Protein AF-A0A6A6X998-F1 (afdb_monomer_lite)

Foldseek 3Di:
DPDDAFDKDQPDLDDDDFDFDPDPVQADPAREGDAFDKAQDDVDDPVFRKIWGALFDDPDDTGGTTIMGGPGGPPPDDPVPVSVVFSVQQCPQPVDNTGDRGGNVVVVVVVVVVVVCVLCVVLPDPDPVNPPVVVVLVVLLVVLLVVLQVVCCVPPNDPPRPVCVVVSVVVSVVVSVVVSVVVSVCQQQVVHPQAGSPDRVCSPPPPDD

Sequence (209 aa):
QWLTQPSMSPHAKRHHVRFFPIDDKDMDKFQNCPAGTYVDNVVTSPYFTYFYLQSHAAIKGTAKPAPYFVFENGKDMSYKLTIPQTHELCYTFVRSTVGVSYAAPAYYADRLCERGRHYLRDYFIKTQQGKAWQEELDDIKRNTEQQAKRKRVSRWGRNKIHRKKKSDARRKRRQCKDWTMRYAKSEFYVHGKDKNPWHPNVSKTMFQM

Organism: NCBI:txid1314802

Structure (mmCIF, N/CA/C/O backbone):
data_AF-A0A6A6X998-F1
#
_entry.id   AF-A0A6A6X998-F1
#
loop_
_atom_site.group_PDB
_atom_site.id
_atom_site.type_symbol
_atom_site.label_atom_id
_atom_site.label_alt_id
_atom_site.label_comp_id
_atom_site.label_asym_id
_atom_site.label_entity_id
_atom_site.label_seq_id
_atom_site.pdbx_PDB_ins_code
_atom_site.Cartn_x
_atom_site.Cartn_y
_atom_site.Cartn_z
_atom_site.occupancy
_atom_site.B_iso_or_equiv
_atom_site.auth_seq_id
_atom_site.auth_comp_id
_atom_site.auth_asym_id
_atom_site.auth_atom_id
_atom_site.pdbx_PDB_model_num
ATOM 1 N N . GLN A 1 1 ? -13.628 15.674 -21.009 1.00 31.86 1 GLN A N 1
ATOM 2 C CA . GLN A 1 1 ? -14.146 14.301 -20.823 1.00 31.86 1 GLN A CA 1
ATOM 3 C C . GLN A 1 1 ? -13.064 13.494 -20.116 1.00 31.86 1 GLN A C 1
ATOM 5 O O . GLN A 1 1 ? -11.980 13.363 -20.669 1.00 31.86 1 GLN A O 1
ATOM 10 N N . TRP A 1 2 ? -13.290 13.044 -18.879 1.00 31.92 2 TRP A N 1
ATOM 11 C CA . TRP A 1 2 ? -12.308 12.234 -18.150 1.00 31.92 2 TRP A CA 1
ATOM 12 C C . TRP A 1 2 ? -12.289 10.830 -18.752 1.00 31.92 2 TRP A C 1
ATOM 14 O O . TRP A 1 2 ? -13.241 10.067 -18.626 1.00 31.92 2 TRP A O 1
ATOM 24 N N . LEU A 1 3 ? -11.227 10.533 -19.491 1.00 38.28 3 LEU A N 1
ATOM 25 C CA . LEU A 1 3 ? -11.021 9.256 -20.151 1.00 38.28 3 LEU A CA 1
ATOM 26 C C . LEU A 1 3 ? -10.839 8.165 -19.080 1.00 38.28 3 LEU A C 1
ATOM 28 O O . LEU A 1 3 ? -9.792 8.097 -18.448 1.00 38.28 3 LEU A O 1
ATOM 32 N N . THR A 1 4 ? -11.831 7.286 -18.917 1.00 42.81 4 THR A N 1
ATOM 33 C CA . THR A 1 4 ? -11.738 6.062 -18.101 1.00 42.81 4 THR A CA 1
ATOM 34 C C . THR A 1 4 ? -10.554 5.209 -18.568 1.00 42.81 4 THR A C 1
ATOM 36 O O . THR A 1 4 ? -10.544 4.727 -19.696 1.00 42.81 4 THR A O 1
ATOM 39 N N . GLN A 1 5 ? -9.502 5.114 -17.761 1.00 47.38 5 GLN A N 1
ATOM 40 C CA . GLN A 1 5 ? -8.379 4.198 -17.984 1.00 47.38 5 GLN A CA 1
ATOM 41 C C . GLN A 1 5 ? -8.735 2.809 -17.420 1.00 47.38 5 GLN A C 1
ATOM 43 O O . GLN A 1 5 ? -9.616 2.739 -16.557 1.00 47.38 5 GLN A O 1
ATOM 48 N N . PRO A 1 6 ? -8.102 1.709 -17.875 1.00 55.78 6 PRO A N 1
ATOM 49 C CA . PRO A 1 6 ? -8.278 0.402 -17.247 1.00 55.78 6 PRO A CA 1
ATOM 50 C C . PRO A 1 6 ? -7.970 0.488 -15.753 1.00 55.78 6 PRO A C 1
ATOM 52 O O . PRO A 1 6 ? -6.999 1.128 -15.337 1.00 55.78 6 PRO A O 1
ATOM 55 N N . SER A 1 7 ? -8.807 -0.153 -14.939 1.00 59.38 7 SER A N 1
ATOM 56 C CA . SER A 1 7 ? -8.600 -0.178 -13.498 1.00 59.38 7 SER A CA 1
ATOM 57 C C . SER A 1 7 ? -7.563 -1.252 -13.175 1.00 59.38 7 SER A C 1
ATOM 59 O O . SER A 1 7 ? -7.769 -2.463 -13.300 1.00 59.38 7 SER A O 1
ATOM 61 N N . MET A 1 8 ? -6.377 -0.779 -12.807 1.00 58.66 8 MET A N 1
ATOM 62 C CA . MET A 1 8 ? -5.229 -1.622 -12.509 1.00 58.66 8 MET A CA 1
ATOM 63 C C . MET A 1 8 ? -4.789 -1.361 -11.088 1.00 58.66 8 MET A C 1
ATOM 65 O O . MET A 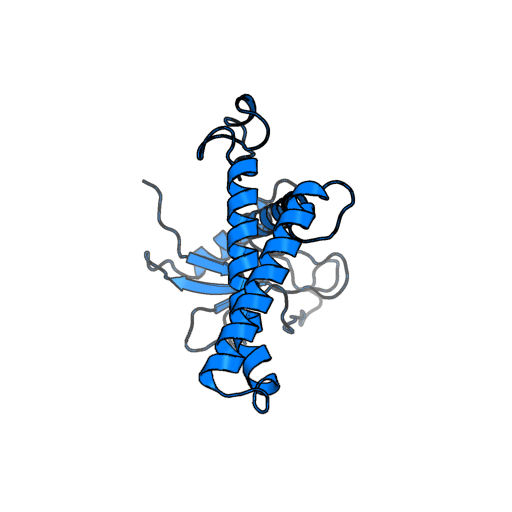1 8 ? -4.589 -0.215 -10.684 1.00 58.66 8 MET A O 1
ATOM 69 N N . SER A 1 9 ? -4.626 -2.434 -10.324 1.00 60.50 9 SER A N 1
ATOM 70 C CA . SER A 1 9 ? -4.128 -2.342 -8.960 1.00 60.50 9 SER A CA 1
ATOM 71 C C . SER A 1 9 ? -2.822 -3.121 -8.843 1.00 60.50 9 SER A C 1
ATOM 73 O O . SER A 1 9 ? -2.769 -4.284 -9.263 1.00 60.50 9 SER A O 1
ATOM 75 N N . PRO A 1 10 ? -1.756 -2.528 -8.274 1.00 62.00 10 PRO A N 1
ATOM 76 C CA . PRO A 1 10 ? -0.607 -3.307 -7.849 1.00 62.00 10 PRO A CA 1
ATOM 77 C C . PRO A 1 10 ? -1.058 -4.257 -6.732 1.00 62.00 10 PRO A C 1
ATOM 79 O O . PRO A 1 10 ? -1.372 -3.836 -5.621 1.00 62.00 10 PRO A O 1
ATOM 82 N N . HIS A 1 11 ? -1.113 -5.555 -7.031 1.00 56.78 11 HIS A N 1
ATOM 83 C CA . HIS A 1 11 ? -1.812 -6.520 -6.177 1.00 56.78 11 HIS A CA 1
ATOM 84 C C . HIS A 1 11 ? -0.995 -6.925 -4.935 1.00 56.78 11 HIS A C 1
ATOM 86 O O . HIS A 1 11 ? -1.554 -7.192 -3.873 1.00 56.78 11 HIS A O 1
ATOM 92 N N . ALA A 1 12 ? 0.343 -6.964 -5.031 1.00 65.44 12 ALA A N 1
ATOM 93 C CA . ALA A 1 12 ? 1.206 -7.315 -3.899 1.00 65.44 12 ALA A CA 1
ATOM 94 C C . ALA A 1 12 ? 2.684 -6.938 -4.115 1.00 65.44 12 ALA A C 1
ATOM 96 O O . ALA A 1 12 ? 3.451 -7.691 -4.711 1.00 65.44 12 ALA A O 1
ATOM 97 N N . LYS A 1 13 ? 3.162 -5.857 -3.480 1.00 64.81 13 LYS A N 1
ATOM 98 C CA . LYS A 1 13 ? 4.615 -5.565 -3.382 1.00 64.81 13 LYS A CA 1
ATOM 99 C C . LYS A 1 13 ? 5.384 -6.652 -2.597 1.00 64.81 13 LYS A C 1
ATOM 101 O O . LYS A 1 13 ? 6.614 -6.717 -2.603 1.00 64.81 13 LYS A O 1
ATOM 106 N N . ARG A 1 14 ? 4.676 -7.538 -1.890 1.00 76.94 14 ARG A N 1
ATOM 107 C CA . ARG A 1 14 ? 5.225 -8.617 -1.056 1.00 76.94 14 ARG A CA 1
ATOM 108 C C . ARG A 1 14 ? 4.998 -9.998 -1.683 1.00 76.94 14 ARG A C 1
ATOM 110 O O . ARG A 1 14 ? 4.184 -10.761 -1.194 1.00 76.94 14 ARG A O 1
ATOM 117 N N . HIS A 1 15 ? 5.752 -10.320 -2.735 1.00 86.88 15 HIS A N 1
ATOM 118 C CA . HIS A 1 15 ? 5.813 -11.663 -3.336 1.00 86.88 15 HIS A CA 1
ATOM 119 C C . HIS A 1 15 ? 7.232 -12.274 -3.333 1.00 86.88 15 HIS A C 1
ATOM 121 O O . HIS A 1 15 ? 8.208 -11.626 -2.925 1.00 86.88 15 HIS A O 1
ATOM 127 N N . HIS A 1 16 ? 7.349 -13.522 -3.786 1.00 88.69 16 HIS A N 1
ATOM 128 C CA . HIS A 1 16 ? 8.616 -14.262 -3.859 1.00 88.69 16 HIS A CA 1
ATOM 129 C C . HIS A 1 16 ? 9.271 -14.249 -5.249 1.00 88.69 16 HIS A C 1
ATOM 131 O O . HIS A 1 16 ? 10.378 -14.749 -5.390 1.00 88.69 16 HIS A O 1
ATOM 137 N N . VAL A 1 17 ? 8.644 -13.627 -6.251 1.00 89.81 17 VAL A N 1
ATOM 138 C CA . VAL A 1 17 ? 9.160 -13.602 -7.628 1.00 89.81 17 VAL A CA 1
ATOM 139 C C . VAL A 1 17 ? 10.338 -12.635 -7.749 1.00 89.81 17 VAL A C 1
ATOM 141 O O . VAL A 1 17 ? 10.285 -11.509 -7.237 1.00 89.81 17 VAL A O 1
ATOM 144 N N . ARG A 1 18 ? 11.410 -13.083 -8.403 1.00 91.38 18 ARG A N 1
ATOM 145 C CA . ARG A 1 18 ? 12.605 -12.307 -8.758 1.00 91.38 18 ARG A CA 1
ATOM 146 C C . ARG A 1 18 ? 12.981 -12.640 -10.196 1.00 91.38 18 ARG A C 1
ATOM 14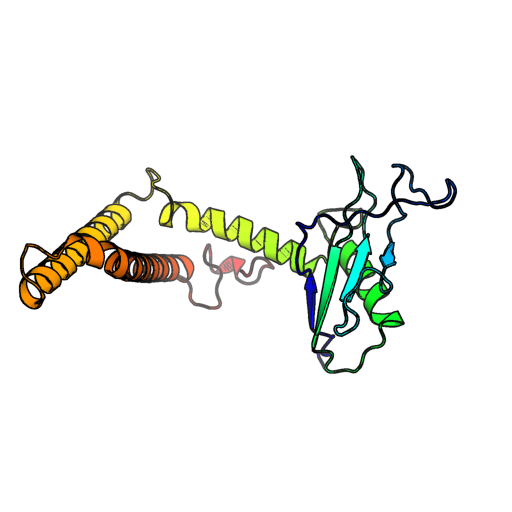8 O O . ARG A 1 18 ? 12.785 -13.778 -10.613 1.00 91.38 18 ARG A O 1
ATOM 155 N N . PHE A 1 19 ? 13.502 -11.654 -10.913 1.00 91.75 19 PHE A N 1
ATOM 156 C CA . PHE A 1 19 ? 14.040 -11.843 -12.254 1.00 91.75 19 PHE A CA 1
ATOM 157 C C . PHE A 1 19 ? 15.533 -11.577 -12.233 1.00 91.75 19 PHE A C 1
ATOM 159 O O . PHE A 1 19 ? 15.999 -10.702 -11.501 1.00 91.75 19 PHE A O 1
ATOM 166 N N . PHE A 1 20 ? 16.248 -12.364 -13.024 1.00 92.25 20 PHE A N 1
ATOM 167 C CA . PHE A 1 20 ? 17.683 -12.267 -13.185 1.00 92.25 20 PHE A CA 1
ATOM 168 C C . PHE A 1 20 ? 17.978 -12.125 -14.679 1.00 92.25 20 PHE A C 1
ATOM 170 O O . PHE A 1 20 ? 17.363 -12.841 -15.475 1.00 92.25 20 PHE A O 1
ATOM 177 N N . PRO A 1 21 ? 18.856 -11.191 -15.062 1.00 91.94 21 PRO A N 1
ATOM 178 C CA . PRO A 1 21 ? 19.342 -11.098 -16.431 1.00 91.94 21 PRO A CA 1
ATOM 179 C C . PRO A 1 21 ? 20.135 -12.364 -16.787 1.00 91.94 21 PRO A C 1
ATOM 181 O O . PRO A 1 21 ? 20.776 -12.958 -15.920 1.00 91.94 21 PRO A O 1
ATOM 184 N N . ILE A 1 22 ? 20.036 -12.801 -18.045 1.00 91.12 22 ILE A N 1
ATOM 185 C CA . ILE A 1 22 ? 20.751 -13.987 -18.546 1.00 91.12 22 ILE A CA 1
ATOM 186 C C . ILE A 1 22 ? 22.157 -13.588 -18.995 1.00 91.12 22 ILE A C 1
ATOM 188 O O . ILE A 1 22 ? 23.127 -14.241 -18.623 1.00 91.12 22 ILE A O 1
ATOM 192 N N . ASP A 1 23 ? 22.245 -12.495 -19.752 1.00 92.00 23 ASP A N 1
ATOM 193 C CA . ASP A 1 23 ? 23.491 -11.975 -20.294 1.00 92.00 23 ASP A CA 1
ATOM 194 C C . ASP A 1 23 ? 23.946 -10.722 -19.544 1.00 92.00 23 ASP A C 1
ATOM 196 O O . ASP A 1 23 ? 23.135 -9.883 -19.139 1.00 92.00 23 ASP A O 1
ATOM 200 N N . ASP A 1 24 ? 25.265 -10.530 -19.462 1.00 87.06 24 ASP A N 1
ATOM 201 C CA . ASP A 1 24 ? 25.861 -9.361 -18.806 1.00 87.06 24 ASP A CA 1
ATOM 202 C C . ASP A 1 24 ? 25.447 -8.027 -19.456 1.00 87.06 24 ASP A C 1
ATOM 204 O O . ASP A 1 24 ? 25.453 -6.976 -18.815 1.00 87.06 24 ASP A O 1
ATOM 208 N N . LYS A 1 25 ? 25.068 -8.066 -20.740 1.00 88.75 25 LYS A N 1
ATOM 209 C CA . LYS A 1 25 ? 24.617 -6.900 -21.517 1.00 88.75 25 LYS A CA 1
ATOM 210 C C . LYS A 1 25 ? 23.234 -6.403 -21.099 1.00 88.75 25 LYS A C 1
ATOM 212 O O . LYS A 1 25 ? 22.951 -5.219 -21.260 1.00 88.75 25 LYS A O 1
ATOM 217 N N . ASP A 1 26 ? 22.414 -7.290 -20.541 1.00 86.81 26 ASP A N 1
ATOM 218 C CA . ASP A 1 26 ? 21.055 -6.998 -20.084 1.00 86.81 26 ASP A CA 1
ATOM 219 C C . ASP A 1 26 ? 21.019 -6.681 -18.582 1.00 86.81 26 ASP A C 1
ATOM 221 O O . ASP A 1 26 ? 19.961 -6.713 -17.949 1.00 86.81 26 ASP A O 1
ATOM 225 N N . MET A 1 27 ? 22.180 -6.389 -17.989 1.00 90.31 27 MET A N 1
ATOM 226 C CA . MET A 1 27 ? 22.297 -5.983 -16.596 1.00 90.31 27 MET A CA 1
ATOM 227 C C . MET A 1 27 ? 22.301 -4.466 -16.457 1.00 90.31 27 MET A C 1
ATOM 229 O O . MET A 1 27 ? 22.978 -3.737 -17.182 1.00 90.31 27 MET A O 1
ATOM 233 N N . ASP A 1 28 ? 21.587 -3.981 -15.449 1.00 86.94 28 ASP A N 1
ATOM 234 C CA . ASP A 1 28 ? 21.765 -2.632 -14.945 1.00 86.94 28 ASP A CA 1
ATOM 235 C C . ASP A 1 28 ? 23.076 -2.508 -14.145 1.00 86.94 28 ASP A C 1
ATOM 237 O O . ASP A 1 28 ? 23.778 -3.478 -13.846 1.00 86.94 28 ASP A O 1
ATOM 241 N N . LYS A 1 29 ? 23.396 -1.276 -13.736 1.00 87.06 29 LYS A N 1
ATOM 242 C CA . LYS A 1 29 ? 24.583 -0.964 -12.921 1.00 87.06 29 LYS A CA 1
ATOM 243 C C . LYS A 1 29 ? 24.663 -1.767 -11.609 1.00 87.06 29 LYS A C 1
ATOM 245 O O . LYS A 1 29 ? 25.737 -1.865 -11.020 1.00 87.06 29 LYS A O 1
ATOM 250 N N . PHE A 1 30 ? 23.542 -2.298 -11.130 1.00 87.69 30 PHE A N 1
ATOM 251 C CA . PHE A 1 30 ? 23.413 -3.012 -9.865 1.00 87.69 30 PHE A CA 1
ATOM 252 C C . PHE A 1 30 ? 23.176 -4.517 -10.060 1.00 87.69 30 PHE A C 1
ATOM 254 O O . PHE A 1 30 ? 22.721 -5.170 -9.120 1.00 87.69 30 PHE A O 1
ATOM 261 N N . GLN A 1 31 ? 23.493 -5.064 -11.241 1.00 89.62 31 GLN A N 1
ATOM 262 C CA . GLN A 1 31 ? 23.361 -6.492 -11.571 1.00 89.62 31 GLN A CA 1
ATOM 263 C C . GLN A 1 31 ? 21.912 -7.010 -11.502 1.00 89.62 31 GLN A C 1
ATOM 265 O O . GLN A 1 31 ? 21.653 -8.167 -11.171 1.00 89.62 31 GLN A O 1
ATOM 270 N N . ASN A 1 32 ? 20.942 -6.146 -11.797 1.00 92.88 32 ASN A N 1
ATOM 271 C CA . ASN A 1 32 ? 19.531 -6.490 -11.939 1.00 92.88 32 ASN A CA 1
ATOM 272 C C . ASN A 1 32 ? 19.063 -6.250 -13.378 1.00 92.88 32 ASN A C 1
ATOM 274 O O . ASN A 1 32 ? 19.754 -5.617 -14.167 1.00 92.88 32 ASN A O 1
ATOM 278 N N . CYS A 1 33 ? 17.859 -6.709 -13.726 1.00 93.00 33 CYS A N 1
ATOM 279 C CA . CYS A 1 33 ? 17.247 -6.335 -15.004 1.00 93.00 33 CYS A CA 1
ATOM 280 C C . CYS A 1 33 ? 17.091 -4.797 -15.118 1.00 93.00 33 CYS A C 1
ATOM 282 O O . CYS A 1 33 ? 16.847 -4.127 -14.107 1.00 93.00 33 CYS A O 1
ATOM 284 N N . PRO A 1 34 ? 17.163 -4.209 -16.322 1.00 92.19 34 PRO A N 1
ATOM 285 C CA . PRO A 1 34 ? 16.989 -2.775 -16.506 1.00 92.19 34 PRO A CA 1
ATOM 286 C C . PRO A 1 34 ? 15.587 -2.313 -16.093 1.00 92.19 34 PRO A C 1
ATOM 288 O O . PRO A 1 34 ? 14.601 -3.057 -16.171 1.00 92.19 34 PRO A O 1
ATOM 291 N N . ALA A 1 35 ? 15.486 -1.054 -15.661 1.00 91.94 35 ALA A N 1
ATOM 292 C CA . ALA A 1 35 ? 14.195 -0.428 -15.397 1.00 91.94 35 ALA A CA 1
ATOM 293 C C . ALA A 1 35 ? 13.350 -0.406 -16.685 1.00 91.94 35 ALA A C 1
ATOM 295 O O . ALA A 1 35 ? 13.844 -0.038 -17.748 1.00 91.94 35 ALA A O 1
ATOM 296 N N . GLY A 1 36 ? 12.092 -0.827 -16.585 1.00 90.88 36 GLY A N 1
ATOM 297 C CA . GLY A 1 36 ? 11.185 -1.020 -17.719 1.00 90.88 36 GLY A CA 1
ATOM 298 C C . GLY A 1 36 ? 11.013 -2.479 -18.138 1.00 90.88 36 GLY A C 1
ATOM 299 O O . GLY A 1 36 ? 10.106 -2.773 -18.913 1.00 90.88 36 GLY A O 1
ATOM 300 N N . THR A 1 37 ? 11.809 -3.404 -17.590 1.00 92.38 37 THR A N 1
ATOM 301 C CA . THR A 1 37 ? 11.642 -4.841 -17.855 1.00 92.38 37 THR A CA 1
ATOM 302 C C . THR A 1 37 ? 10.260 -5.302 -17.398 1.00 92.38 37 THR A C 1
ATOM 304 O O . THR A 1 37 ? 9.891 -5.120 -16.232 1.00 92.38 37 THR A O 1
ATOM 307 N N . TYR A 1 38 ? 9.504 -5.928 -18.297 1.00 92.44 38 TYR A N 1
ATOM 308 C CA . TYR A 1 38 ? 8.217 -6.536 -17.985 1.00 92.44 38 TYR A CA 1
ATOM 309 C C . TYR A 1 38 ? 8.180 -8.000 -18.419 1.00 92.44 38 TYR A C 1
ATOM 311 O O . TYR A 1 38 ? 8.885 -8.404 -19.340 1.00 92.44 38 TYR A O 1
ATOM 319 N N . VAL A 1 39 ? 7.361 -8.793 -17.730 1.00 91.62 39 VAL A N 1
ATOM 320 C CA . VAL A 1 39 ? 7.135 -10.211 -18.026 1.00 91.62 39 VAL A CA 1
ATOM 321 C C . VAL A 1 39 ? 5.637 -10.472 -17.973 1.00 91.62 39 VAL A C 1
ATOM 323 O O . VAL A 1 39 ? 5.015 -10.359 -16.913 1.00 91.62 39 VAL A O 1
ATOM 326 N N . ASP A 1 40 ? 5.061 -10.802 -19.120 1.00 89.75 40 ASP A N 1
ATOM 327 C CA . ASP A 1 40 ? 3.634 -11.069 -19.323 1.00 89.75 40 ASP A CA 1
ATOM 328 C C . ASP A 1 40 ? 3.336 -12.539 -19.663 1.00 89.75 40 ASP A C 1
ATOM 330 O O . ASP A 1 40 ? 2.182 -12.952 -19.595 1.00 89.75 40 ASP A O 1
ATOM 334 N N . ASN A 1 41 ? 4.364 -13.338 -19.962 1.00 86.50 41 ASN A N 1
ATOM 335 C CA . ASN A 1 41 ? 4.250 -14.722 -20.418 1.00 86.50 41 ASN A CA 1
ATOM 336 C C . ASN A 1 41 ? 4.922 -15.718 -19.455 1.00 86.50 41 ASN A C 1
ATOM 338 O O . ASN A 1 41 ? 5.815 -15.356 -18.687 1.00 86.50 41 ASN A O 1
ATOM 342 N N . VAL A 1 42 ? 4.519 -16.996 -19.538 1.00 86.62 42 VAL A N 1
ATOM 343 C CA . VAL A 1 42 ? 5.070 -18.179 -18.828 1.00 86.62 42 VAL A CA 1
ATOM 344 C C . VAL A 1 42 ? 4.852 -18.197 -17.308 1.00 86.62 42 VAL A C 1
ATOM 346 O O . VAL A 1 42 ? 4.402 -19.200 -16.764 1.00 86.62 42 VAL A O 1
ATOM 349 N N . VAL A 1 43 ? 5.161 -17.104 -16.613 1.00 85.88 43 VAL A N 1
ATOM 350 C CA . VAL A 1 43 ? 5.130 -16.995 -15.139 1.00 85.88 43 VAL A CA 1
ATOM 351 C C . VAL A 1 43 ? 3.848 -16.318 -14.629 1.00 85.88 43 VAL A C 1
ATOM 353 O O . VAL A 1 43 ? 3.700 -16.024 -13.441 1.00 85.88 43 VAL A O 1
ATOM 356 N N . THR A 1 44 ? 2.932 -16.021 -15.544 1.00 87.00 44 THR A N 1
ATOM 357 C CA . THR A 1 44 ? 1.687 -15.280 -15.337 1.00 87.00 44 THR A CA 1
ATOM 358 C C . THR A 1 44 ? 0.477 -16.212 -15.443 1.00 87.00 44 THR A C 1
ATOM 360 O O . THR A 1 44 ? 0.585 -17.361 -15.868 1.00 87.00 44 THR A O 1
ATOM 363 N N . SER A 1 45 ? -0.694 -15.749 -14.991 1.00 83.75 45 SER A N 1
ATOM 364 C CA . SER A 1 45 ? -1.922 -16.547 -15.087 1.00 83.75 45 SER A CA 1
ATOM 365 C C . SER A 1 45 ? -2.345 -16.695 -16.553 1.00 83.75 45 SER A C 1
ATOM 367 O O . SER A 1 45 ? -2.486 -15.674 -17.220 1.00 83.75 45 SER A O 1
ATOM 369 N N . PRO A 1 46 ? -2.653 -17.908 -17.047 1.00 83.38 46 PRO A N 1
ATOM 370 C CA . PRO A 1 46 ? -3.143 -18.087 -18.415 1.00 83.38 46 PRO A CA 1
ATOM 371 C C . PRO A 1 46 ? -4.577 -17.568 -18.608 1.00 83.38 46 PRO A C 1
ATOM 373 O O . PRO A 1 46 ? -4.995 -17.315 -19.732 1.00 83.38 46 PRO A O 1
ATOM 376 N N . TYR A 1 47 ? -5.340 -17.413 -17.519 1.00 83.56 47 TYR A N 1
ATOM 377 C CA . TYR A 1 47 ? -6.755 -17.025 -17.562 1.00 83.56 47 TYR A CA 1
ATOM 378 C C . TYR A 1 47 ? -6.998 -15.540 -17.317 1.00 83.56 47 TYR A C 1
ATOM 380 O O . TYR A 1 47 ? -8.069 -15.031 -17.638 1.00 83.56 47 TYR A O 1
ATOM 388 N N . PHE A 1 48 ? -6.044 -14.855 -16.687 1.00 83.25 48 PHE A N 1
ATOM 389 C CA . PHE A 1 48 ? -6.236 -13.481 -16.248 1.00 83.25 48 PHE A CA 1
ATOM 390 C C . PHE A 1 48 ? -5.141 -12.592 -16.783 1.00 83.25 48 PHE A C 1
ATOM 392 O O . PHE A 1 48 ? -3.968 -12.955 -16.788 1.00 83.25 48 PHE A O 1
ATOM 399 N N . THR A 1 49 ? -5.537 -11.376 -17.117 1.00 83.50 49 THR A N 1
ATOM 400 C CA . THR A 1 49 ? -4.627 -10.321 -17.504 1.00 83.50 49 THR A CA 1
ATOM 401 C C . THR A 1 49 ? -3.730 -9.914 -16.342 1.00 83.50 49 THR A C 1
ATOM 403 O O . THR A 1 49 ? -4.133 -9.193 -15.421 1.00 83.50 49 THR A O 1
ATOM 406 N N . TYR A 1 50 ? -2.488 -10.375 -16.403 1.00 87.44 50 TYR A N 1
ATOM 407 C CA . TYR A 1 50 ? -1.533 -10.222 -15.326 1.00 87.44 50 TYR A CA 1
ATOM 408 C C . TYR A 1 50 ? -0.114 -10.138 -15.876 1.00 87.44 50 TYR A C 1
ATOM 410 O O . TYR A 1 50 ? 0.286 -10.972 -16.682 1.00 87.44 50 TYR A O 1
ATOM 418 N N . PHE A 1 51 ? 0.656 -9.156 -15.416 1.00 91.00 51 PHE A N 1
ATOM 419 C CA . PHE A 1 51 ? 2.057 -8.998 -15.800 1.00 91.00 51 PHE A CA 1
ATOM 420 C C . PHE A 1 51 ? 2.897 -8.502 -14.627 1.00 91.00 51 PHE A C 1
ATOM 422 O O . PHE A 1 51 ? 2.409 -7.866 -13.689 1.00 91.00 51 PHE A O 1
ATOM 429 N N . TYR A 1 52 ? 4.192 -8.776 -14.692 1.00 92.44 52 TYR A N 1
ATOM 430 C CA . TYR A 1 52 ? 5.184 -8.209 -13.795 1.00 92.44 52 TYR A CA 1
ATOM 431 C C . TYR A 1 52 ? 5.894 -7.045 -14.474 1.00 92.44 52 TYR A C 1
ATOM 433 O O . TYR A 1 52 ? 6.255 -7.150 -15.639 1.00 92.44 52 TYR A O 1
ATOM 441 N N . LEU A 1 53 ? 6.140 -5.963 -13.739 1.00 93.06 53 LEU A N 1
ATOM 442 C CA . LEU A 1 53 ? 6.892 -4.808 -14.226 1.00 93.06 53 LEU A CA 1
ATOM 443 C C . LEU A 1 53 ? 7.943 -4.384 -13.198 1.00 93.06 53 LEU A C 1
ATOM 445 O O . LEU A 1 53 ? 7.625 -4.070 -12.048 1.00 93.06 53 LEU A O 1
ATOM 449 N N . GLN A 1 54 ? 9.200 -4.341 -13.620 1.00 93.50 54 GLN A N 1
ATOM 450 C CA . GLN A 1 54 ? 10.310 -3.776 -12.865 1.00 93.50 54 GLN A CA 1
ATOM 451 C C . GLN A 1 54 ? 10.546 -2.330 -13.303 1.00 93.50 54 GLN A C 1
ATOM 453 O O . GLN A 1 54 ? 11.328 -2.050 -14.198 1.00 93.50 54 GLN A O 1
ATOM 458 N N . SER A 1 55 ? 9.868 -1.390 -12.652 1.00 92.56 55 SER A N 1
ATOM 459 C CA . SER A 1 55 ? 9.891 0.033 -13.023 1.00 92.56 55 SER A CA 1
ATOM 460 C C . SER A 1 55 ? 11.072 0.844 -12.480 1.00 92.56 55 SER A C 1
ATOM 462 O O . SER A 1 55 ? 11.161 2.041 -12.723 1.00 92.56 55 SER A O 1
ATOM 464 N N . HIS A 1 56 ? 11.951 0.236 -11.685 1.00 92.12 56 HIS A N 1
ATOM 465 C CA . HIS A 1 56 ? 13.019 0.941 -10.979 1.00 92.12 56 HIS A CA 1
ATOM 466 C C . HIS A 1 56 ? 14.319 0.150 -11.039 1.00 92.12 56 HIS A C 1
ATOM 468 O O . HIS A 1 56 ? 14.294 -1.081 -11.045 1.00 92.12 56 HIS A O 1
ATOM 474 N N . ALA A 1 57 ? 15.439 0.870 -11.010 1.00 91.44 57 ALA A N 1
ATOM 475 C CA . ALA A 1 57 ? 16.746 0.284 -10.751 1.00 91.44 57 ALA A CA 1
ATOM 476 C C . ALA A 1 57 ? 16.880 0.009 -9.247 1.00 91.44 57 ALA A C 1
ATOM 478 O O . ALA A 1 57 ? 16.669 0.902 -8.414 1.00 91.44 57 ALA A O 1
ATOM 479 N N . ALA A 1 58 ? 17.202 -1.228 -8.876 1.00 88.81 58 ALA A N 1
ATOM 480 C CA . ALA A 1 58 ? 17.369 -1.588 -7.475 1.00 88.81 58 ALA A CA 1
ATOM 481 C C . ALA A 1 58 ? 18.769 -1.198 -6.998 1.00 88.81 58 ALA A C 1
ATOM 483 O O . ALA A 1 58 ? 19.746 -1.874 -7.280 1.00 88.81 58 ALA A O 1
ATOM 484 N N . ILE A 1 59 ? 18.854 -0.118 -6.216 1.00 88.38 59 ILE A N 1
ATOM 485 C CA . ILE A 1 59 ? 20.130 0.403 -5.690 1.00 88.38 59 ILE A CA 1
ATOM 486 C C . ILE A 1 59 ? 20.844 -0.623 -4.792 1.00 88.38 59 ILE A C 1
ATOM 488 O O . ILE A 1 59 ? 22.067 -0.618 -4.679 1.00 88.38 59 ILE A O 1
ATOM 492 N N . LYS A 1 60 ? 20.085 -1.489 -4.108 1.00 89.69 60 LYS A N 1
ATOM 493 C CA . LYS A 1 60 ? 20.634 -2.492 -3.194 1.00 89.69 60 LYS A CA 1
ATOM 494 C C . LYS A 1 60 ? 19.848 -3.796 -3.250 1.00 89.69 60 LYS A C 1
ATOM 496 O O . LYS A 1 60 ? 18.632 -3.798 -3.055 1.00 89.69 60 LYS A O 1
ATOM 501 N N . GLY A 1 61 ? 20.585 -4.898 -3.380 1.00 90.50 61 GLY A N 1
ATOM 502 C CA . GLY A 1 61 ? 20.042 -6.254 -3.414 1.00 90.50 61 GLY A CA 1
ATOM 503 C C . GLY A 1 61 ? 19.325 -6.567 -4.726 1.00 90.50 61 GLY A C 1
ATOM 504 O O . GLY A 1 61 ? 19.461 -5.850 -5.712 1.00 90.50 61 GLY A O 1
ATOM 505 N N . THR A 1 62 ? 18.553 -7.651 -4.725 1.00 91.06 62 THR A N 1
ATOM 506 C CA . THR A 1 62 ? 17.805 -8.080 -5.910 1.00 91.06 62 THR A CA 1
ATOM 507 C C . THR A 1 62 ? 16.519 -7.278 -6.071 1.00 91.06 62 THR A C 1
ATOM 509 O O . THR A 1 62 ? 15.699 -7.194 -5.144 1.00 91.06 62 THR A O 1
ATOM 512 N N . ALA A 1 63 ? 16.322 -6.740 -7.269 1.00 90.88 63 ALA A N 1
ATOM 513 C CA . ALA A 1 63 ? 15.139 -6.007 -7.660 1.00 90.88 63 ALA A CA 1
ATOM 514 C C . ALA A 1 63 ? 13.886 -6.867 -7.530 1.00 90.88 63 ALA A C 1
ATOM 516 O O . ALA A 1 63 ? 13.873 -8.082 -7.748 1.00 90.88 63 ALA A O 1
ATOM 517 N N . LYS A 1 64 ? 12.800 -6.206 -7.140 1.00 90.81 64 LYS A N 1
ATOM 518 C CA . LYS A 1 64 ? 11.511 -6.852 -6.965 1.00 90.81 64 LYS A CA 1
ATOM 519 C C . LYS A 1 64 ? 10.509 -6.260 -7.949 1.00 90.81 64 LYS A C 1
ATOM 521 O O . LYS A 1 64 ? 10.084 -5.123 -7.728 1.00 90.81 64 LYS A O 1
ATOM 526 N N . PRO A 1 65 ? 10.111 -7.003 -8.994 1.00 92.12 65 PRO A N 1
ATOM 527 C CA . PRO A 1 65 ? 9.138 -6.511 -9.961 1.00 92.12 65 PRO A CA 1
ATOM 528 C C . PRO A 1 65 ? 7.767 -6.361 -9.295 1.00 92.12 65 PRO A C 1
ATOM 530 O O . PRO A 1 65 ? 7.387 -7.192 -8.471 1.00 92.12 65 PRO A O 1
ATOM 533 N N . ALA A 1 66 ? 6.999 -5.330 -9.624 1.00 92.44 66 ALA A N 1
ATOM 534 C CA . ALA A 1 66 ? 5.635 -5.182 -9.129 1.00 92.44 66 ALA A CA 1
ATOM 535 C C . ALA A 1 66 ? 4.662 -6.019 -9.980 1.00 92.44 66 ALA A C 1
ATOM 537 O O . ALA A 1 66 ? 4.708 -5.929 -11.207 1.00 92.44 66 ALA A O 1
ATOM 538 N N . PRO A 1 67 ? 3.790 -6.832 -9.358 1.00 91.44 67 PRO A N 1
ATOM 539 C CA . PRO A 1 67 ? 2.738 -7.539 -10.073 1.00 91.44 67 PRO A CA 1
ATOM 540 C C . PRO A 1 67 ? 1.547 -6.608 -10.328 1.00 91.44 67 PRO A C 1
ATOM 542 O O . PRO A 1 67 ? 0.998 -6.023 -9.386 1.00 91.44 67 PRO A O 1
ATOM 545 N N . TYR A 1 68 ? 1.120 -6.515 -11.579 1.00 90.44 68 TYR A N 1
ATOM 546 C CA . TYR A 1 68 ? -0.059 -5.770 -11.996 1.00 90.44 68 TYR A CA 1
ATOM 547 C C . TYR A 1 68 ? -1.132 -6.733 -12.477 1.00 90.44 68 TYR A C 1
ATOM 549 O O . TYR A 1 68 ? -0.893 -7.576 -13.338 1.00 90.44 68 TYR A O 1
ATOM 557 N N . PHE A 1 69 ? -2.322 -6.585 -11.904 1.00 88.81 69 PHE A N 1
ATOM 558 C CA . PHE A 1 69 ? -3.512 -7.316 -12.308 1.00 88.81 69 PHE A CA 1
ATOM 559 C C . PHE A 1 69 ? -4.523 -6.321 -12.874 1.00 88.81 69 PHE A C 1
ATOM 561 O O . PHE A 1 69 ? -4.815 -5.301 -12.236 1.00 88.81 69 PHE A O 1
ATOM 568 N N . VAL A 1 70 ? -5.036 -6.607 -14.068 1.00 86.31 70 VAL A N 1
ATOM 569 C CA . VAL A 1 70 ? -6.099 -5.811 -14.690 1.00 86.31 70 VAL A CA 1
ATOM 570 C C . VAL A 1 70 ? -7.426 -6.459 -14.320 1.00 86.31 70 VAL A C 1
ATOM 572 O O . VAL A 1 70 ? -7.712 -7.574 -14.748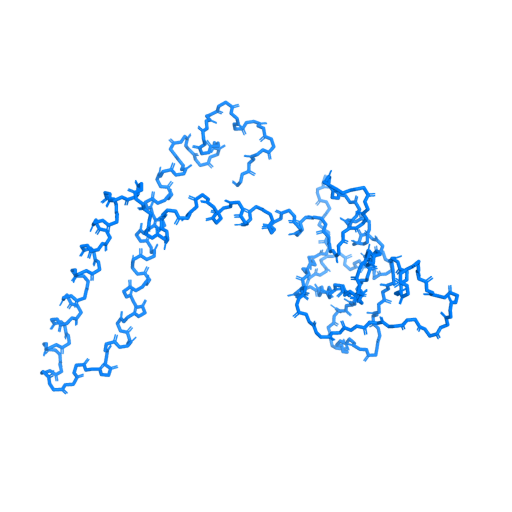 1.00 86.31 70 VAL A O 1
ATOM 575 N N . PHE A 1 71 ? -8.218 -5.773 -13.497 1.00 83.25 71 PHE A N 1
ATOM 576 C CA . PHE A 1 71 ? -9.534 -6.269 -13.082 1.00 83.25 71 PHE A CA 1
ATOM 577 C C . PHE A 1 71 ? -10.610 -5.934 -14.105 1.00 83.25 71 PHE A C 1
ATOM 579 O O . PHE A 1 71 ? -11.473 -6.757 -14.392 1.00 83.25 71 PHE A O 1
ATOM 586 N N . GLU A 1 72 ? -10.551 -4.723 -14.647 1.00 82.94 72 GLU A N 1
ATOM 587 C CA . GLU A 1 72 ? -11.540 -4.219 -15.583 1.00 82.94 72 GLU A CA 1
ATOM 588 C C . GLU A 1 72 ? -10.848 -3.352 -16.630 1.00 82.94 72 GLU A C 1
ATOM 590 O O . GLU A 1 72 ? -10.088 -2.431 -16.314 1.00 82.94 72 GLU A O 1
ATOM 595 N N . ASN A 1 73 ? -11.129 -3.645 -17.895 1.00 80.19 73 ASN A N 1
ATOM 596 C CA . ASN A 1 73 ? -10.630 -2.888 -19.032 1.00 80.19 73 ASN A CA 1
ATOM 597 C C . ASN A 1 73 ? -11.810 -2.335 -19.832 1.00 80.19 73 ASN A C 1
ATOM 599 O O . ASN A 1 73 ? -12.105 -2.808 -20.920 1.00 80.19 73 ASN A O 1
ATOM 603 N N . GLY A 1 74 ? -12.492 -1.321 -19.297 1.00 72.69 74 GLY A N 1
ATOM 604 C CA . GLY A 1 74 ? -13.686 -0.742 -19.932 1.00 72.69 74 GLY A CA 1
ATOM 605 C C . GLY A 1 74 ? -13.451 -0.027 -21.273 1.00 72.69 74 GLY A C 1
ATOM 606 O O . GLY A 1 74 ? -14.380 0.569 -21.805 1.00 72.69 74 GLY A O 1
ATOM 607 N N . LYS A 1 75 ? -12.221 -0.026 -21.799 1.00 68.69 75 LYS A N 1
ATOM 608 C CA . LYS A 1 75 ? -11.846 0.598 -23.078 1.00 68.69 75 LYS A CA 1
ATOM 609 C C . LYS A 1 75 ? -11.117 -0.335 -24.036 1.00 68.69 75 LYS A C 1
ATOM 611 O O . LYS A 1 75 ? -10.573 0.151 -25.024 1.00 68.69 75 LYS A O 1
ATOM 616 N N . ASP A 1 76 ? -11.036 -1.623 -23.711 1.00 73.69 76 ASP A N 1
ATOM 617 C CA . ASP A 1 76 ? -10.274 -2.600 -24.491 1.00 73.69 76 ASP A CA 1
ATOM 618 C C . ASP A 1 76 ? -8.863 -2.098 -24.845 1.00 73.69 76 ASP A C 1
ATOM 620 O O . ASP A 1 76 ? -8.359 -2.281 -25.954 1.00 73.69 76 ASP A O 1
ATOM 624 N N . MET A 1 77 ? -8.204 -1.410 -23.899 1.00 75.50 77 MET A N 1
ATOM 625 C CA . MET A 1 77 ? -6.860 -0.896 -24.145 1.00 75.50 77 MET A CA 1
ATOM 626 C C . MET A 1 77 ? -5.895 -2.059 -24.364 1.00 75.50 77 MET A C 1
ATOM 628 O O . MET A 1 77 ? -5.887 -3.028 -23.602 1.00 75.50 77 MET A O 1
ATOM 632 N N . SER A 1 78 ? -5.060 -1.933 -25.395 1.00 79.81 78 SER A N 1
ATOM 633 C CA . SER A 1 78 ? -4.023 -2.913 -25.706 1.00 79.81 78 SER A CA 1
ATOM 634 C C . SER A 1 78 ? -2.905 -2.892 -24.661 1.00 79.81 78 SER A C 1
ATOM 636 O O . SER A 1 78 ? -2.428 -1.823 -24.272 1.00 79.81 78 SER A O 1
ATOM 638 N N . TYR A 1 79 ? -2.399 -4.070 -24.287 1.00 75.12 79 TYR A N 1
ATOM 639 C CA . TYR A 1 79 ? -1.266 -4.222 -23.362 1.00 75.12 79 TYR A CA 1
ATOM 640 C C . TYR A 1 79 ? -0.021 -3.456 -23.789 1.00 75.12 79 TYR A C 1
ATOM 642 O O . TYR A 1 79 ? 0.676 -2.891 -22.944 1.00 75.12 79 TYR A O 1
ATOM 650 N N . LYS A 1 80 ? 0.208 -3.375 -25.105 1.00 77.19 80 LYS A N 1
ATOM 651 C CA . LYS A 1 80 ? 1.322 -2.625 -25.692 1.00 77.19 80 LYS A CA 1
ATOM 652 C C . LYS A 1 80 ? 1.297 -1.145 -25.307 1.00 77.19 80 LYS A C 1
ATOM 654 O O . LYS A 1 80 ? 2.349 -0.522 -25.276 1.00 77.19 80 LYS A O 1
ATOM 659 N N . LEU A 1 81 ? 0.119 -0.597 -25.003 1.00 83.06 81 LEU A N 1
ATOM 660 C CA . LEU A 1 81 ? -0.053 0.783 -24.554 1.00 83.06 81 LEU A CA 1
ATOM 661 C C . LEU A 1 81 ? -0.095 0.887 -23.023 1.00 83.06 81 LEU A C 1
ATOM 663 O O . LEU A 1 81 ? 0.479 1.804 -22.441 1.00 83.06 81 LEU A O 1
ATOM 667 N N . THR A 1 82 ? -0.742 -0.069 -22.360 1.00 85.31 82 THR A N 1
ATOM 668 C CA . THR A 1 82 ? -0.952 -0.042 -20.910 1.00 85.31 82 THR A CA 1
ATOM 669 C C . THR A 1 82 ? 0.339 -0.206 -20.102 1.00 85.31 82 THR A C 1
ATOM 671 O O . THR A 1 82 ? 0.506 0.449 -19.070 1.00 85.31 82 THR A O 1
ATOM 674 N N . ILE A 1 83 ? 1.267 -1.058 -20.552 1.00 89.31 83 ILE A N 1
ATOM 675 C CA . ILE A 1 83 ? 2.527 -1.311 -19.835 1.00 89.31 83 ILE A CA 1
ATOM 676 C C . ILE A 1 83 ? 3.425 -0.057 -19.822 1.00 89.31 83 ILE A C 1
ATOM 678 O O . ILE A 1 83 ? 3.799 0.362 -18.722 1.00 89.31 83 ILE A O 1
ATOM 682 N N . PRO A 1 84 ? 3.713 0.606 -20.966 1.00 90.62 84 PRO A N 1
ATOM 683 C CA . PRO A 1 84 ? 4.463 1.865 -20.977 1.00 90.62 84 PRO A CA 1
ATOM 684 C C . PRO A 1 84 ? 3.815 2.967 -20.138 1.00 90.62 84 PRO A C 1
ATOM 686 O O . PRO A 1 84 ? 4.499 3.606 -19.349 1.00 90.62 84 PRO A O 1
ATOM 689 N N . GLN A 1 85 ? 2.491 3.133 -20.212 1.00 90.75 85 GLN A N 1
ATOM 690 C CA . GLN A 1 85 ? 1.776 4.120 -19.391 1.00 90.75 85 GLN A CA 1
ATOM 691 C C . GLN A 1 85 ? 1.939 3.844 -17.891 1.00 90.75 85 GLN A C 1
ATOM 693 O O . GLN A 1 85 ? 2.196 4.748 -17.096 1.00 90.75 85 GLN A O 1
ATOM 698 N N . THR A 1 86 ? 1.829 2.576 -17.488 1.00 91.25 86 THR A N 1
ATOM 699 C CA . THR A 1 86 ? 2.044 2.169 -16.092 1.00 91.25 86 THR A CA 1
ATOM 700 C C . THR A 1 86 ? 3.488 2.429 -15.659 1.00 91.25 86 THR A C 1
ATOM 702 O O . THR A 1 86 ? 3.736 2.845 -14.524 1.00 91.25 86 THR A O 1
ATOM 705 N N . HIS A 1 87 ? 4.445 2.217 -16.564 1.00 92.94 87 HIS A N 1
ATOM 706 C CA . HIS A 1 87 ? 5.849 2.525 -16.338 1.00 92.94 87 HIS A CA 1
ATOM 707 C C . HIS A 1 87 ? 6.080 4.032 -16.163 1.00 92.94 87 HIS A C 1
ATOM 709 O O . HIS A 1 87 ? 6.668 4.429 -15.162 1.00 92.94 87 HIS A O 1
ATOM 715 N N . GLU A 1 88 ? 5.541 4.877 -17.042 1.00 93.50 88 GLU A N 1
ATOM 716 C CA . GLU A 1 88 ? 5.610 6.344 -16.942 1.00 93.50 88 GLU A CA 1
ATOM 717 C C . GLU A 1 88 ? 5.012 6.862 -15.628 1.00 93.50 88 GLU A C 1
ATOM 719 O O . GLU A 1 88 ? 5.604 7.711 -14.957 1.00 93.50 88 GLU A O 1
ATOM 724 N N . LEU A 1 89 ? 3.893 6.285 -15.177 1.00 93.12 89 LEU A N 1
ATOM 725 C CA . LEU A 1 89 ? 3.300 6.605 -13.875 1.00 93.12 89 LEU A CA 1
ATOM 726 C C . LEU A 1 89 ? 4.230 6.304 -12.690 1.00 93.12 89 LEU A C 1
ATOM 728 O O . LEU A 1 89 ? 4.028 6.859 -11.612 1.00 93.12 89 LEU A O 1
ATOM 732 N N . CYS A 1 90 ? 5.244 5.452 -12.843 1.00 93.62 90 CYS A N 1
ATOM 733 C CA . CYS A 1 90 ? 6.247 5.217 -11.802 1.00 93.62 90 CYS A CA 1
ATOM 734 C C . CYS A 1 90 ? 7.289 6.348 -11.707 1.00 93.62 90 CYS A C 1
ATOM 736 O O . CYS A 1 90 ? 7.997 6.428 -10.703 1.00 93.62 90 CYS A O 1
ATOM 738 N N . TYR A 1 91 ? 7.374 7.240 -12.697 1.00 93.50 91 TYR A N 1
ATOM 739 C CA . TYR A 1 91 ? 8.291 8.390 -12.704 1.00 93.50 91 TYR A CA 1
ATOM 740 C C . TYR A 1 91 ? 7.625 9.700 -12.264 1.00 93.50 91 TYR A C 1
ATOM 742 O O . TYR A 1 91 ? 8.306 10.696 -12.056 1.00 93.50 91 TYR A O 1
ATOM 750 N N . THR A 1 92 ? 6.308 9.711 -12.039 1.00 94.38 92 THR A N 1
ATOM 751 C CA . THR A 1 92 ? 5.566 10.909 -11.593 1.00 94.38 92 THR A CA 1
ATOM 752 C C . THR A 1 92 ? 5.590 11.118 -10.068 1.00 94.38 92 THR A C 1
ATOM 754 O O . THR A 1 92 ? 4.833 11.923 -9.514 1.00 94.38 92 THR A O 1
ATOM 757 N N . PHE A 1 93 ? 6.449 10.392 -9.345 1.00 92.56 93 PHE A N 1
ATOM 758 C CA . PHE A 1 93 ? 6.546 10.494 -7.892 1.00 92.56 93 PHE A CA 1
ATOM 759 C C . PHE A 1 93 ? 7.418 11.681 -7.452 1.00 92.56 93 PHE A C 1
ATOM 761 O O . PHE A 1 93 ? 8.640 11.617 -7.497 1.00 92.56 93 PHE A O 1
ATOM 768 N N . VAL A 1 94 ? 6.799 12.738 -6.919 1.00 92.25 94 VAL A N 1
ATOM 769 C CA . VAL A 1 94 ? 7.440 14.048 -6.673 1.00 92.25 94 VAL A CA 1
ATOM 770 C C . VAL A 1 94 ? 8.577 14.052 -5.649 1.00 92.25 94 VAL A C 1
ATOM 772 O O . VAL A 1 94 ? 9.344 15.005 -5.594 1.00 92.25 94 VAL A O 1
ATOM 775 N N . ARG A 1 95 ? 8.692 13.025 -4.796 1.00 90.38 95 ARG A N 1
ATOM 776 C CA . ARG A 1 95 ? 9.759 12.961 -3.775 1.00 90.38 95 ARG A CA 1
ATOM 777 C C . ARG A 1 95 ? 11.028 12.265 -4.264 1.00 90.38 95 ARG A C 1
ATOM 779 O O . ARG A 1 95 ? 11.968 12.137 -3.485 1.00 90.38 95 ARG A O 1
ATOM 786 N N . SER A 1 96 ? 11.033 11.757 -5.492 1.00 89.00 96 SER A N 1
ATOM 787 C CA . SER A 1 96 ? 12.146 11.007 -6.068 1.00 89.00 96 SER A CA 1
ATOM 788 C C . SER A 1 96 ? 12.436 11.520 -7.470 1.00 89.00 96 SER A C 1
ATOM 790 O O . SER A 1 96 ? 11.519 11.724 -8.254 1.00 89.00 96 SER A O 1
ATOM 792 N N . THR A 1 97 ? 13.713 11.680 -7.803 1.00 89.75 97 THR A N 1
ATOM 793 C CA . THR A 1 97 ? 14.158 11.962 -9.178 1.00 89.75 97 THR A CA 1
ATOM 794 C C . THR A 1 97 ? 14.345 10.685 -10.004 1.00 89.75 97 THR A C 1
ATOM 796 O O . THR A 1 97 ? 14.653 10.756 -11.189 1.00 89.75 97 THR A O 1
ATOM 799 N N . VAL A 1 98 ? 14.156 9.513 -9.386 1.00 89.69 98 VAL A N 1
ATOM 800 C CA . VAL A 1 98 ? 14.231 8.190 -10.023 1.00 89.69 98 VAL A CA 1
ATOM 801 C C . VAL A 1 98 ? 12.884 7.472 -9.974 1.00 89.69 98 VAL A C 1
ATOM 803 O O . VAL A 1 98 ? 12.083 7.712 -9.063 1.00 89.69 98 VAL A O 1
ATOM 806 N N . GLY A 1 99 ? 12.662 6.556 -10.922 1.00 89.69 99 GLY A N 1
ATOM 807 C CA . GLY A 1 99 ? 11.460 5.723 -10.977 1.00 89.69 99 GLY A CA 1
ATOM 808 C C . GLY A 1 99 ? 11.258 4.924 -9.687 1.00 89.69 99 GLY A C 1
ATOM 809 O O . GLY A 1 99 ? 12.195 4.320 -9.157 1.00 89.69 99 GLY A O 1
ATOM 810 N N . VAL A 1 100 ? 10.035 4.936 -9.156 1.00 92.69 100 VAL A N 1
ATOM 811 C CA . VAL A 1 100 ? 9.661 4.148 -7.972 1.00 92.69 100 VAL A CA 1
ATOM 812 C C . VAL A 1 100 ? 9.212 2.738 -8.352 1.00 92.69 100 VAL A C 1
ATOM 814 O O . VAL A 1 100 ? 8.901 2.451 -9.503 1.00 92.69 100 VAL A O 1
ATOM 817 N N . SER A 1 101 ? 9.149 1.828 -7.374 1.00 91.12 101 SER A N 1
ATOM 818 C CA . SER A 1 101 ? 8.880 0.404 -7.629 1.00 91.12 101 SER A CA 1
ATOM 819 C C . SER A 1 101 ? 7.470 0.055 -8.123 1.00 91.12 101 SER A C 1
ATOM 821 O O . SER A 1 101 ? 7.239 -1.100 -8.463 1.00 91.12 101 SER A O 1
ATOM 823 N N . TYR A 1 102 ? 6.511 0.979 -8.065 1.00 92.31 102 TYR A N 1
ATOM 824 C CA . TYR A 1 102 ? 5.130 0.804 -8.532 1.00 92.31 102 TYR A CA 1
ATOM 825 C C . TYR A 1 102 ? 4.489 2.177 -8.770 1.00 92.31 102 TYR A C 1
ATOM 827 O O . TYR A 1 102 ? 5.023 3.182 -8.303 1.00 92.31 102 TYR A O 1
ATOM 835 N N . ALA A 1 103 ? 3.357 2.216 -9.477 1.00 92.31 103 ALA A N 1
ATOM 836 C CA . ALA A 1 103 ? 2.723 3.456 -9.926 1.00 92.31 103 ALA A CA 1
ATOM 837 C C . ALA A 1 103 ? 2.560 4.502 -8.803 1.00 92.31 103 ALA A C 1
ATOM 839 O O . ALA A 1 103 ? 2.060 4.195 -7.712 1.00 92.31 103 ALA A O 1
ATOM 840 N N . ALA A 1 104 ? 2.939 5.755 -9.086 1.00 91.88 104 ALA A N 1
ATOM 841 C CA . ALA A 1 104 ? 2.947 6.840 -8.105 1.00 91.88 104 ALA A CA 1
ATOM 842 C C . ALA A 1 104 ? 1.595 7.073 -7.398 1.00 91.88 104 ALA A C 1
ATOM 844 O O . ALA A 1 104 ? 1.622 7.282 -6.184 1.00 91.88 104 ALA A O 1
ATOM 845 N N . PRO A 1 105 ? 0.416 6.973 -8.055 1.00 91.12 105 PRO A N 1
ATOM 846 C CA . PRO A 1 105 ? -0.874 7.114 -7.371 1.00 91.12 105 PRO A CA 1
ATOM 847 C C . PRO A 1 105 ? -1.070 6.115 -6.224 1.00 91.12 105 PRO A C 1
ATOM 849 O O . PRO A 1 105 ? -1.479 6.495 -5.127 1.00 91.12 105 PRO A O 1
ATOM 852 N N . ALA A 1 106 ? -0.711 4.846 -6.438 1.00 90.88 106 ALA A N 1
ATOM 853 C CA . ALA A 1 106 ? -0.770 3.828 -5.393 1.00 90.88 106 ALA A CA 1
ATOM 854 C C . ALA A 1 106 ? 0.254 4.112 -4.281 1.00 90.88 106 ALA A C 1
ATOM 856 O O . ALA A 1 106 ? -0.039 3.939 -3.099 1.00 90.88 106 ALA A O 1
ATOM 857 N N . TYR A 1 107 ? 1.436 4.623 -4.641 1.00 90.88 107 TYR A N 1
ATOM 858 C CA . TYR A 1 107 ? 2.447 5.037 -3.667 1.00 90.88 107 TYR A CA 1
ATOM 859 C C . TYR A 1 107 ? 1.953 6.194 -2.781 1.00 90.88 107 TYR A C 1
ATOM 861 O O . TYR A 1 107 ? 2.173 6.200 -1.566 1.00 90.88 107 TYR A O 1
ATOM 869 N N . TYR A 1 108 ? 1.260 7.177 -3.364 1.00 90.19 108 TYR A N 1
ATOM 870 C CA . TYR A 1 108 ? 0.643 8.266 -2.608 1.00 90.19 108 TYR A CA 1
ATOM 871 C C . TYR A 1 108 ? -0.455 7.757 -1.678 1.00 90.19 108 TYR A C 1
ATOM 873 O O . TYR A 1 108 ? -0.485 8.173 -0.521 1.00 90.19 108 TYR A O 1
ATOM 881 N N . ALA A 1 109 ? -1.291 6.817 -2.128 1.00 90.00 109 ALA A N 1
ATOM 882 C CA . ALA A 1 109 ? -2.304 6.193 -1.280 1.00 90.00 109 ALA A CA 1
ATOM 883 C C . ALA A 1 109 ? -1.684 5.511 -0.047 1.00 90.00 109 ALA A C 1
ATOM 885 O O . ALA A 1 109 ? -2.173 5.699 1.069 1.00 90.00 109 ALA A O 1
ATOM 886 N N . ASP A 1 110 ? -0.564 4.799 -0.209 1.00 89.06 110 ASP A N 1
ATOM 887 C CA . ASP A 1 110 ? 0.159 4.189 0.915 1.00 89.06 110 ASP A CA 1
ATOM 888 C C . ASP A 1 110 ? 0.696 5.242 1.894 1.00 89.06 110 ASP A C 1
ATOM 890 O O . ASP A 1 110 ? 0.564 5.093 3.112 1.00 89.06 110 ASP A O 1
ATOM 894 N N . ARG A 1 111 ? 1.261 6.342 1.380 1.00 89.81 111 ARG A N 1
ATOM 895 C CA . ARG A 1 111 ? 1.748 7.458 2.211 1.00 89.81 111 ARG A CA 1
ATOM 896 C C . ARG A 1 111 ? 0.620 8.177 2.946 1.00 89.81 111 ARG A C 1
ATOM 898 O O . ARG A 1 111 ? 0.801 8.555 4.105 1.00 89.81 111 ARG A O 1
ATOM 905 N N . LEU A 1 112 ? -0.533 8.349 2.305 1.00 86.62 112 LEU A N 1
ATOM 906 C CA . LEU A 1 112 ? -1.731 8.895 2.939 1.00 86.62 112 LEU A CA 1
ATOM 907 C C . LEU A 1 112 ? -2.228 7.952 4.034 1.00 86.62 112 LEU A C 1
ATOM 909 O O . LEU A 1 112 ? -2.448 8.398 5.156 1.00 86.62 112 LEU A O 1
ATOM 913 N N . CYS A 1 113 ? -2.306 6.646 3.775 1.00 87.81 113 CYS A N 1
ATOM 914 C CA . CYS A 1 113 ? -2.667 5.655 4.790 1.00 87.81 113 CYS A CA 1
ATOM 915 C C . CYS A 1 113 ? -1.693 5.656 5.981 1.00 87.81 113 CYS A C 1
ATOM 917 O O . CYS A 1 113 ? -2.125 5.603 7.135 1.00 87.81 113 CYS A O 1
ATOM 919 N N . GLU A 1 114 ? -0.384 5.759 5.729 1.00 87.62 114 GLU A N 1
ATOM 920 C CA . GLU A 1 114 ? 0.644 5.877 6.769 1.00 87.62 114 GLU A CA 1
ATOM 921 C C . GLU A 1 114 ? 0.421 7.132 7.623 1.00 87.62 114 GLU A C 1
ATOM 923 O O . GLU A 1 114 ? 0.396 7.057 8.855 1.00 87.62 114 GLU A O 1
ATOM 928 N N . ARG A 1 115 ? 0.167 8.279 6.983 1.00 86.56 115 ARG A N 1
ATOM 929 C CA . ARG A 1 115 ? -0.138 9.534 7.680 1.00 86.56 115 ARG A CA 1
ATOM 930 C C . ARG A 1 115 ? -1.453 9.455 8.461 1.00 86.56 115 ARG A C 1
ATOM 932 O O . ARG A 1 115 ? -1.494 9.873 9.615 1.00 86.56 115 ARG A O 1
ATOM 939 N N . GLY A 1 116 ? -2.487 8.847 7.887 1.00 85.12 116 GLY A N 1
ATOM 940 C CA . GLY A 1 116 ? -3.775 8.618 8.541 1.00 85.12 116 GLY A CA 1
ATOM 941 C C . GLY A 1 116 ? -3.630 7.738 9.780 1.00 85.12 116 GLY A C 1
ATOM 942 O O . GLY A 1 116 ? -4.227 8.021 10.817 1.00 85.12 116 GLY A O 1
ATOM 943 N N . ARG A 1 117 ? -2.750 6.728 9.735 1.00 85.50 117 ARG A N 1
ATOM 944 C CA . ARG A 1 117 ? -2.408 5.906 10.905 1.00 85.50 117 ARG A CA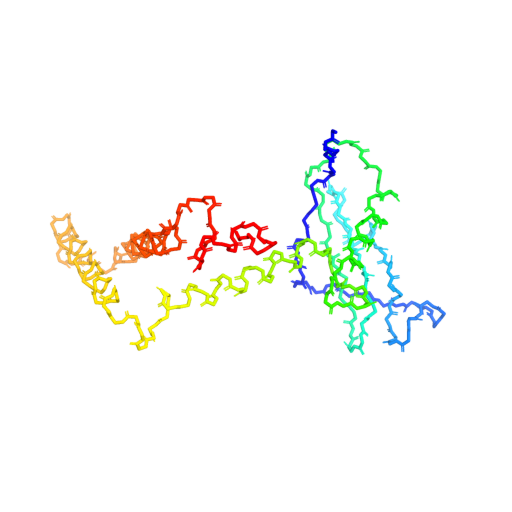 1
ATOM 945 C C . ARG A 1 117 ? -1.785 6.728 12.029 1.00 85.50 117 ARG A C 1
ATOM 947 O O . ARG A 1 117 ? -2.053 6.439 13.191 1.00 85.50 117 ARG A O 1
ATOM 954 N N . HIS A 1 118 ? -0.954 7.719 11.705 1.00 84.56 118 HIS A N 1
ATOM 955 C CA . HIS A 1 118 ? -0.381 8.615 12.710 1.00 84.56 118 HIS A CA 1
ATOM 956 C C . HIS A 1 118 ? -1.446 9.487 13.368 1.00 84.56 118 HIS A C 1
ATOM 958 O O . HIS A 1 118 ? -1.450 9.587 14.589 1.00 84.56 118 HIS A O 1
ATOM 964 N N . TYR A 1 119 ? -2.372 10.050 12.592 1.00 81.69 119 TYR A N 1
ATOM 965 C CA . TYR A 1 119 ? -3.453 10.862 13.151 1.00 81.69 119 TYR A CA 1
ATOM 966 C C . TYR A 1 119 ? -4.441 10.040 13.978 1.00 81.69 119 TYR A C 1
ATOM 968 O O . TYR A 1 119 ? -4.955 10.502 14.989 1.00 81.69 119 TYR A O 1
ATOM 976 N N . LEU A 1 120 ? -4.675 8.790 13.581 1.00 82.56 120 LEU A N 1
ATOM 977 C CA . LEU A 1 120 ? -5.546 7.884 14.316 1.00 82.56 120 LEU A CA 1
ATOM 978 C C . LEU A 1 120 ? -4.839 7.157 15.471 1.00 82.56 120 LEU A C 1
ATOM 980 O O . LEU A 1 120 ? -5.456 6.333 16.147 1.00 82.56 120 LEU A O 1
ATOM 984 N N . ARG A 1 121 ? -3.545 7.417 15.692 1.00 84.06 121 ARG A N 1
ATOM 985 C CA . ARG A 1 121 ? -2.715 6.656 16.633 1.00 84.06 121 ARG A CA 1
ATOM 986 C C . ARG A 1 121 ? -3.277 6.699 18.043 1.00 84.06 121 ARG A C 1
ATOM 988 O O . ARG A 1 121 ? -3.378 5.642 18.664 1.00 84.06 121 ARG A O 1
ATOM 995 N N . ASP A 1 122 ? -3.642 7.884 18.517 1.00 80.88 122 ASP A N 1
ATOM 996 C CA . ASP A 1 122 ? -4.141 8.053 19.878 1.00 80.88 122 ASP A CA 1
ATOM 997 C C . ASP A 1 122 ? -5.423 7.249 20.079 1.00 80.88 122 ASP A C 1
ATOM 999 O O . ASP A 1 122 ? -5.531 6.519 21.055 1.00 80.88 122 ASP A O 1
ATOM 1003 N N . TYR A 1 123 ? -6.315 7.221 19.086 1.00 79.25 123 TYR A N 1
ATOM 1004 C CA . TYR A 1 123 ? -7.575 6.472 19.131 1.00 79.25 123 TYR A CA 1
ATOM 1005 C C . TYR A 1 123 ? -7.424 4.945 19.221 1.00 79.25 123 TYR A C 1
ATOM 1007 O O . TYR A 1 123 ? -8.341 4.246 19.662 1.00 79.25 123 TYR A O 1
ATOM 1015 N N . PHE A 1 124 ? -6.278 4.401 18.804 1.00 76.94 124 PHE A N 1
ATOM 1016 C CA . PHE A 1 124 ? -6.046 2.953 18.754 1.00 76.94 124 PHE A CA 1
ATOM 1017 C C . PHE A 1 124 ? -4.975 2.450 19.727 1.00 76.94 124 PHE A C 1
ATOM 1019 O O . PHE A 1 124 ? -4.949 1.252 20.023 1.00 76.94 124 PHE A O 1
ATOM 1026 N N . ILE A 1 125 ? -4.103 3.325 20.231 1.00 79.94 125 ILE A N 1
ATOM 1027 C CA . ILE A 1 125 ? -3.000 2.985 21.136 1.00 79.94 125 ILE A CA 1
ATOM 1028 C C . ILE A 1 125 ? -3.150 3.796 22.421 1.00 79.94 125 ILE A C 1
ATOM 1030 O O . ILE A 1 125 ? -3.408 4.990 22.375 1.00 79.94 125 ILE A O 1
ATOM 1034 N N . LYS A 1 126 ? -2.935 3.161 23.580 1.00 70.62 126 LYS A N 1
ATOM 1035 C CA . LYS A 1 126 ? -2.943 3.853 24.875 1.00 70.62 126 LYS A CA 1
ATOM 1036 C C . LYS A 1 126 ? -1.789 4.860 24.952 1.00 70.62 126 LYS A C 1
ATOM 1038 O O . LYS A 1 126 ? -0.664 4.487 25.277 1.00 70.62 126 LYS A O 1
ATOM 1043 N N . THR A 1 127 ? -2.063 6.118 24.630 1.00 71.06 127 THR A N 1
ATOM 1044 C CA . THR A 1 127 ? -1.153 7.260 24.809 1.00 71.06 127 THR A CA 1
ATOM 1045 C C . THR A 1 127 ? -1.624 8.143 25.968 1.00 71.06 127 THR A C 1
ATOM 1047 O O . THR A 1 127 ? -2.810 8.164 26.298 1.00 71.06 127 THR A O 1
ATOM 1050 N N . GLN A 1 128 ? -0.698 8.869 26.611 1.00 69.00 128 GLN A N 1
ATOM 1051 C CA . GLN A 1 128 ? -1.008 9.715 27.775 1.00 69.00 128 GLN A CA 1
ATOM 1052 C C . GLN A 1 128 ? -1.947 10.890 27.453 1.00 69.00 128 GLN A C 1
ATOM 1054 O O . GLN A 1 128 ? -2.633 11.368 28.350 1.00 69.00 128 GLN A O 1
ATOM 1059 N N . GLN A 1 129 ? -1.990 11.335 26.194 1.00 65.12 129 GLN A N 1
ATOM 1060 C CA . GLN A 1 129 ? -2.810 12.462 25.737 1.00 65.12 129 GLN A CA 1
ATOM 1061 C C . GLN A 1 129 ? -4.297 12.093 25.569 1.00 65.12 129 GLN A C 1
ATOM 1063 O O . GLN A 1 129 ? -5.155 12.964 25.629 1.00 65.12 129 GLN A O 1
ATOM 1068 N N . GLY A 1 130 ? -4.627 10.805 25.416 1.00 65.38 130 GLY A N 1
ATOM 1069 C CA . GLY A 1 130 ? -5.987 10.335 25.124 1.00 65.38 130 GLY A CA 1
ATOM 1070 C C . GLY A 1 130 ? -6.798 9.837 26.324 1.00 65.38 130 GLY A C 1
ATOM 1071 O O . GLY A 1 130 ? -7.681 9.009 26.129 1.00 65.38 130 GLY A O 1
ATOM 1072 N N . LYS A 1 131 ? -6.496 10.254 27.561 1.00 68.06 131 LYS A N 1
ATOM 1073 C CA . LYS A 1 131 ? -7.084 9.633 28.768 1.00 68.06 131 LYS A CA 1
ATOM 1074 C C . LYS A 1 131 ? -8.616 9.729 28.837 1.00 68.06 131 LYS A C 1
ATOM 1076 O O . LYS A 1 131 ? -9.256 8.722 29.114 1.00 68.06 131 LYS A O 1
ATOM 1081 N N . ALA A 1 132 ? -9.197 10.886 28.509 1.00 73.94 132 ALA A N 1
ATOM 1082 C CA . ALA A 1 132 ? -10.630 11.139 28.693 1.00 73.94 132 ALA A CA 1
ATOM 1083 C C . ALA A 1 132 ? -11.539 10.201 27.868 1.00 73.94 132 ALA A C 1
ATOM 1085 O O . ALA A 1 132 ? -12.385 9.505 28.422 1.00 73.94 132 ALA A O 1
ATOM 1086 N N . TRP A 1 133 ? -11.339 10.098 26.549 1.00 78.56 133 TRP A N 1
ATOM 1087 C CA . TRP A 1 133 ? -12.152 9.196 25.713 1.00 78.56 133 TRP A CA 1
ATOM 1088 C C . TRP A 1 133 ? -11.764 7.714 25.891 1.00 78.56 133 TRP A C 1
ATOM 1090 O O . TRP A 1 133 ? -12.567 6.820 25.610 1.00 78.56 133 TRP A O 1
ATOM 1100 N N . GLN A 1 134 ? -10.539 7.417 26.356 1.00 80.31 134 GLN A N 1
ATOM 1101 C CA . GLN A 1 134 ? -10.124 6.045 26.682 1.00 80.31 134 GLN A CA 1
ATOM 1102 C C . GLN A 1 134 ? -10.900 5.484 27.876 1.00 80.31 134 GLN A C 1
ATOM 1104 O O . GLN A 1 134 ? -11.262 4.305 27.849 1.00 80.31 134 GLN A O 1
ATOM 1109 N N . GLU A 1 135 ? -11.170 6.308 28.889 1.00 83.25 135 GLU A N 1
ATOM 1110 C CA . GLU A 1 135 ? -11.999 5.938 30.040 1.00 83.25 135 GLU A CA 1
ATOM 1111 C C . GLU A 1 135 ? -13.425 5.596 29.596 1.00 83.25 135 GLU A C 1
ATOM 1113 O O . GLU A 1 135 ? -13.916 4.505 29.899 1.00 83.25 135 GLU A O 1
ATOM 1118 N N . GLU A 1 136 ? -14.032 6.442 28.759 1.00 84.00 136 GLU A N 1
ATOM 1119 C CA . GLU A 1 136 ? -15.366 6.199 28.198 1.00 84.00 136 GLU A CA 1
ATOM 1120 C C . GLU A 1 136 ? -15.415 4.906 27.360 1.00 84.00 136 GLU A C 1
ATOM 1122 O O . GLU A 1 136 ? -16.338 4.090 27.473 1.00 84.00 136 GLU A O 1
ATOM 1127 N N . LEU A 1 137 ? -14.377 4.631 26.564 1.00 85.62 137 LEU A N 1
ATOM 1128 C CA . LEU A 1 137 ? -14.259 3.356 25.851 1.00 85.62 137 LEU A CA 1
ATOM 1129 C C . LEU A 1 137 ? -14.139 2.151 26.766 1.00 85.62 137 LEU A C 1
ATOM 1131 O O . LEU A 1 137 ? -14.681 1.084 26.452 1.00 85.62 137 LEU A O 1
ATOM 1135 N N . ASP A 1 138 ? -13.358 2.270 27.832 1.00 86.56 138 ASP A N 1
ATOM 1136 C CA . ASP A 1 138 ? -13.170 1.192 28.790 1.00 86.56 138 ASP A CA 1
ATOM 1137 C C . ASP A 1 138 ? -14.475 0.933 29.564 1.00 86.56 138 ASP A C 1
ATOM 1139 O O . ASP A 1 138 ? -14.821 -0.233 29.789 1.00 86.56 138 ASP A O 1
ATOM 1143 N N . ASP A 1 139 ? -15.293 1.956 29.815 1.00 88.25 139 ASP A N 1
ATOM 1144 C CA . ASP A 1 139 ? -16.667 1.814 30.316 1.00 88.25 139 ASP A CA 1
ATOM 1145 C C . ASP A 1 139 ? -17.590 1.105 29.334 1.00 88.25 139 ASP A C 1
ATOM 1147 O O . ASP A 1 139 ? -18.251 0.124 29.695 1.00 88.25 139 ASP A O 1
ATOM 1151 N N . ILE A 1 140 ? -17.585 1.503 28.061 1.00 86.88 140 ILE A N 1
ATOM 1152 C CA . ILE A 1 140 ? -18.367 0.829 27.015 1.00 86.88 140 ILE A CA 1
ATOM 1153 C C . ILE A 1 140 ? -17.959 -0.644 26.909 1.00 86.88 140 ILE A C 1
ATOM 1155 O O . ILE A 1 140 ? -18.823 -1.528 26.815 1.00 86.88 140 ILE A O 1
ATOM 1159 N N . LYS A 1 141 ? -16.654 -0.947 26.968 1.00 88.25 141 LYS A N 1
ATOM 1160 C CA . LYS A 1 141 ? -16.140 -2.329 26.977 1.00 88.25 141 LYS A CA 1
ATOM 1161 C C . LYS A 1 141 ? -16.659 -3.106 28.184 1.00 88.25 141 LYS A C 1
ATOM 1163 O O . LYS A 1 141 ? -17.123 -4.238 27.999 1.00 88.25 141 LYS A O 1
ATOM 1168 N N . ARG A 1 142 ? -16.588 -2.522 29.388 1.00 88.38 142 ARG A N 1
ATOM 1169 C CA . ARG A 1 142 ? -17.066 -3.130 30.643 1.00 88.38 142 ARG A CA 1
ATOM 1170 C C . ARG A 1 142 ? -18.567 -3.408 30.580 1.00 88.38 142 ARG A C 1
ATOM 1172 O O . ARG A 1 142 ? -18.981 -4.554 30.773 1.00 88.38 142 ARG A O 1
ATOM 1179 N N . ASN A 1 143 ? -19.364 -2.411 30.211 1.00 89.38 143 ASN A N 1
ATOM 1180 C CA . ASN A 1 143 ? -20.824 -2.500 30.135 1.00 89.38 143 ASN A CA 1
ATOM 1181 C C . ASN A 1 143 ? -21.280 -3.533 29.099 1.00 89.38 143 ASN A C 1
ATOM 1183 O O . ASN A 1 143 ? -22.113 -4.396 29.391 1.00 89.38 143 ASN A O 1
ATOM 1187 N N . THR A 1 144 ? -20.670 -3.525 27.912 1.00 87.06 144 THR A N 1
ATOM 1188 C CA . THR A 1 144 ? -20.967 -4.496 26.847 1.00 87.06 144 THR A CA 1
ATOM 1189 C C . THR A 1 144 ? -20.648 -5.928 27.284 1.00 87.06 144 THR A C 1
ATOM 1191 O O . THR A 1 144 ? -21.425 -6.856 27.035 1.00 87.06 144 THR A O 1
ATOM 1194 N N . GLU A 1 145 ? -19.517 -6.137 27.966 1.00 86.75 145 GLU A N 1
ATOM 1195 C CA . GLU A 1 145 ? -19.128 -7.458 28.467 1.00 86.75 145 GLU A CA 1
ATOM 1196 C C . GLU A 1 145 ? -20.063 -7.958 29.574 1.00 86.75 145 GLU A C 1
ATOM 1198 O O . GLU A 1 145 ? -20.450 -9.134 29.570 1.00 86.75 145 GLU A O 1
ATOM 1203 N N . GLN A 1 146 ? -20.489 -7.072 30.476 1.00 87.81 146 GLN A N 1
ATOM 1204 C CA . GLN A 1 146 ? -21.470 -7.397 31.509 1.00 87.81 146 GLN A CA 1
ATOM 1205 C C . GLN A 1 146 ? -22.832 -7.758 30.908 1.00 87.81 146 GLN A C 1
ATOM 1207 O O . GLN A 1 146 ? -23.404 -8.790 31.273 1.00 87.81 146 GLN A O 1
ATOM 1212 N N . GLN A 1 147 ? -23.332 -6.984 29.940 1.00 87.56 147 GLN A N 1
ATOM 1213 C CA . GLN A 1 147 ? -24.587 -7.288 29.244 1.00 87.56 147 GLN A CA 1
ATOM 1214 C C . GLN A 1 147 ? -24.522 -8.640 28.517 1.00 87.56 147 GLN A C 1
ATOM 1216 O O . GLN A 1 147 ? -25.440 -9.456 28.634 1.00 87.56 147 GLN A O 1
ATOM 1221 N N . ALA A 1 148 ? -23.420 -8.927 27.817 1.00 86.50 148 ALA A N 1
ATOM 1222 C CA . ALA A 1 148 ? -23.213 -10.220 27.163 1.00 86.50 148 ALA A CA 1
ATOM 1223 C C . ALA A 1 148 ? -23.126 -11.376 28.177 1.00 86.50 148 ALA A C 1
ATOM 1225 O O . ALA A 1 148 ? -23.649 -12.466 27.937 1.00 86.50 148 ALA A O 1
ATOM 1226 N N . LYS A 1 149 ? -22.499 -11.161 29.343 1.00 85.25 149 LYS A N 1
ATOM 1227 C CA . LYS A 1 149 ? -22.474 -12.142 30.443 1.00 85.25 149 LYS A CA 1
ATOM 1228 C C . LYS A 1 149 ? -23.882 -12.419 30.977 1.00 85.25 149 LYS A C 1
ATOM 1230 O O . LYS A 1 149 ? -24.247 -13.589 31.068 1.00 85.25 149 LYS A O 1
ATOM 1235 N N . ARG A 1 150 ? -24.681 -11.383 31.258 1.00 86.94 150 ARG A N 1
ATOM 1236 C CA . ARG A 1 150 ? -26.074 -11.520 31.731 1.00 86.94 150 ARG A CA 1
ATOM 1237 C C . ARG A 1 150 ? -26.926 -12.325 30.744 1.00 86.94 150 ARG A C 1
ATOM 1239 O O . ARG A 1 150 ? -27.551 -13.305 31.140 1.00 86.94 150 ARG A O 1
ATOM 1246 N N . LYS A 1 151 ? -26.853 -11.999 29.447 1.00 86.94 151 LYS A N 1
ATOM 1247 C CA . LYS A 1 151 ? -27.560 -12.734 28.378 1.00 86.94 151 LYS A CA 1
ATOM 1248 C C . LYS A 1 151 ? -27.143 -14.206 28.283 1.00 86.94 151 LYS A C 1
ATOM 1250 O O . LYS A 1 151 ? -27.990 -15.065 28.058 1.00 86.94 151 LYS A O 1
ATOM 1255 N N . ARG A 1 152 ? -25.855 -14.522 28.476 1.00 85.00 152 ARG A N 1
ATOM 1256 C CA . ARG A 1 152 ? -25.370 -15.916 28.498 1.00 85.00 152 ARG A CA 1
ATOM 1257 C C . ARG A 1 152 ? -25.929 -16.703 29.679 1.00 85.00 152 ARG A C 1
ATOM 1259 O O . ARG A 1 152 ? -26.386 -17.822 29.474 1.00 85.00 152 ARG A O 1
ATOM 1266 N N . VAL A 1 153 ? -25.897 -16.114 30.876 1.00 85.19 153 VAL A N 1
ATOM 1267 C CA . VAL A 1 153 ? -26.396 -16.752 32.106 1.00 85.19 153 VAL A CA 1
ATOM 1268 C C . VAL A 1 153 ? -27.893 -17.029 31.999 1.00 85.19 153 VAL A C 1
ATOM 1270 O O . VAL A 1 153 ? -28.303 -18.154 32.254 1.00 85.19 153 VAL A O 1
ATOM 1273 N N . SER A 1 154 ? -28.679 -16.044 31.554 1.00 86.50 154 SER A N 1
ATOM 1274 C CA . SER A 1 154 ? -30.131 -16.187 31.385 1.00 86.50 154 SER A CA 1
ATOM 1275 C C . SER A 1 154 ? -30.511 -17.251 30.347 1.00 86.50 154 SER A C 1
ATOM 1277 O O . SER A 1 154 ? -31.450 -18.003 30.571 1.00 86.50 154 SER A O 1
ATOM 1279 N N . ARG A 1 155 ? -29.775 -17.359 29.232 1.00 83.75 155 ARG A N 1
ATOM 1280 C CA . ARG A 1 155 ? -30.141 -18.261 28.125 1.00 83.75 155 ARG A CA 1
ATOM 1281 C C . ARG A 1 155 ? -29.626 -19.699 28.265 1.00 83.75 155 ARG A C 1
ATOM 1283 O O . ARG A 1 155 ? -30.233 -20.602 27.706 1.00 83.75 155 ARG A O 1
ATOM 1290 N N . TRP A 1 156 ? -28.487 -19.916 28.927 1.00 79.38 156 TRP A N 1
ATOM 1291 C CA . TRP A 1 156 ? -27.792 -21.219 28.915 1.00 79.38 156 TRP A CA 1
ATOM 1292 C C . TRP A 1 156 ? -27.333 -21.716 30.295 1.00 79.38 156 TRP A C 1
ATOM 1294 O O . TRP A 1 156 ? -26.718 -22.781 30.375 1.00 79.38 156 TRP A O 1
ATOM 1304 N N . GLY A 1 157 ? -27.580 -20.957 31.367 1.00 78.38 157 GLY A N 1
ATOM 1305 C CA . GLY A 1 157 ? -27.090 -21.270 32.711 1.00 78.38 157 GLY A CA 1
ATOM 1306 C C . GLY A 1 157 ? -25.582 -21.032 32.892 1.00 78.38 157 GLY A C 1
ATOM 1307 O O . GLY A 1 157 ? -24.832 -20.772 31.944 1.00 78.38 157 GLY A O 1
ATOM 1308 N N . ARG A 1 158 ? -25.104 -21.096 34.143 1.00 76.56 158 ARG A N 1
ATOM 1309 C CA . ARG A 1 158 ? -23.714 -20.738 34.505 1.00 76.56 158 ARG A CA 1
ATOM 1310 C C . ARG A 1 158 ? -22.645 -21.668 33.905 1.00 76.56 158 ARG A C 1
ATOM 1312 O O . ARG A 1 158 ? -21.528 -21.222 33.657 1.00 76.56 158 ARG A O 1
ATOM 1319 N N . ASN A 1 159 ? -22.994 -22.911 33.576 1.00 73.19 159 ASN A N 1
ATOM 1320 C CA . ASN A 1 159 ? -22.014 -23.953 33.241 1.00 73.19 159 ASN A CA 1
ATOM 1321 C C . ASN A 1 159 ? -21.534 -23.930 31.773 1.00 73.19 159 ASN A C 1
ATOM 1323 O O . ASN A 1 159 ? -20.532 -24.557 31.446 1.00 73.19 159 ASN A O 1
ATOM 1327 N N . LYS A 1 160 ? -22.192 -23.181 30.869 1.00 64.38 160 LYS A N 1
ATOM 1328 C CA . LYS A 1 160 ? -21.872 -23.152 29.417 1.00 64.38 160 LYS A CA 1
ATOM 1329 C C . LYS A 1 160 ? -21.290 -21.813 28.915 1.00 64.38 160 LYS A C 1
ATOM 1331 O O . LYS A 1 160 ? -21.302 -21.517 27.718 1.00 64.38 160 LYS A O 1
ATOM 1336 N N . ILE A 1 161 ? -20.743 -20.985 29.812 1.00 68.50 161 ILE A N 1
ATOM 1337 C CA . ILE A 1 161 ? -20.349 -19.584 29.539 1.00 68.50 161 ILE A CA 1
ATOM 1338 C C . ILE A 1 161 ? -19.106 -19.445 28.635 1.00 68.50 161 ILE A C 1
ATOM 1340 O O . ILE A 1 161 ? -19.028 -18.499 27.836 1.00 68.50 161 ILE A O 1
ATOM 1344 N N . HIS A 1 162 ? -18.122 -20.343 28.758 1.00 67.69 162 HIS A N 1
ATOM 1345 C CA . HIS A 1 162 ? -16.772 -20.128 28.215 1.00 67.69 162 HIS A CA 1
ATOM 1346 C C . HIS A 1 162 ? -16.721 -20.193 26.675 1.00 67.69 162 HIS A C 1
ATOM 1348 O O . HIS A 1 162 ? -16.241 -19.257 26.033 1.00 67.69 162 HIS A O 1
ATOM 1354 N N . ARG A 1 163 ? -17.336 -21.218 26.059 1.00 63.28 163 ARG A N 1
ATOM 1355 C CA . ARG A 1 163 ? -17.344 -21.425 24.591 1.00 63.28 163 ARG A CA 1
ATOM 1356 C C . ARG A 1 163 ? -18.004 -20.272 23.823 1.00 63.28 163 ARG A C 1
ATOM 1358 O O . ARG A 1 163 ? -17.614 -19.960 22.701 1.00 63.28 163 ARG A O 1
ATOM 1365 N N . LYS A 1 164 ? -18.988 -19.601 24.433 1.00 70.50 164 LYS A N 1
ATOM 1366 C CA . LYS A 1 164 ? -19.727 -18.481 23.820 1.00 70.50 164 LYS A CA 1
ATOM 1367 C C . LYS A 1 164 ? -19.024 -17.126 23.968 1.00 70.50 164 LYS A C 1
ATOM 1369 O O . LYS A 1 164 ? -19.255 -16.246 23.142 1.00 70.50 164 LYS A O 1
ATOM 1374 N N . LYS A 1 165 ? -18.070 -16.990 24.903 1.00 74.31 165 LYS A N 1
ATOM 1375 C CA . LYS A 1 165 ? -17.263 -15.765 25.091 1.00 74.31 165 LYS A CA 1
ATOM 1376 C C . LYS A 1 165 ? -16.512 -15.362 23.813 1.00 74.31 165 LYS A C 1
ATOM 1378 O O . LYS A 1 165 ? -16.411 -14.178 23.505 1.00 74.31 165 LYS A O 1
ATOM 1383 N N . LYS A 1 166 ? -16.025 -16.345 23.042 1.00 72.19 166 LYS A N 1
ATOM 1384 C CA . LYS A 1 166 ? -15.284 -16.121 21.786 1.00 72.19 166 LYS A CA 1
ATOM 1385 C C . LYS A 1 166 ? -16.162 -15.518 20.679 1.00 72.19 166 LYS A C 1
ATOM 1387 O O . LYS A 1 166 ? -15.684 -14.682 19.917 1.00 72.19 166 LYS A O 1
ATOM 1392 N N . SER A 1 167 ? -17.444 -15.892 20.625 1.00 71.44 167 SER A N 1
ATOM 1393 C CA . SER A 1 167 ? -18.422 -15.325 19.682 1.00 71.44 167 SER A CA 1
ATOM 1394 C C . SER A 1 167 ? -18.738 -13.865 20.021 1.00 71.44 167 SER A C 1
ATOM 1396 O O . SER A 1 167 ? -18.722 -13.000 19.146 1.00 71.44 167 SER A O 1
ATOM 1398 N N . ASP A 1 168 ? -18.942 -13.575 21.308 1.00 79.69 168 ASP A N 1
ATOM 1399 C CA . ASP A 1 168 ? -19.257 -12.225 21.790 1.00 79.69 168 ASP A CA 1
ATOM 1400 C C . ASP A 1 168 ? -18.062 -11.269 21.665 1.00 79.69 168 ASP A C 1
ATOM 1402 O O . ASP A 1 168 ? -18.237 -10.074 21.429 1.00 79.69 16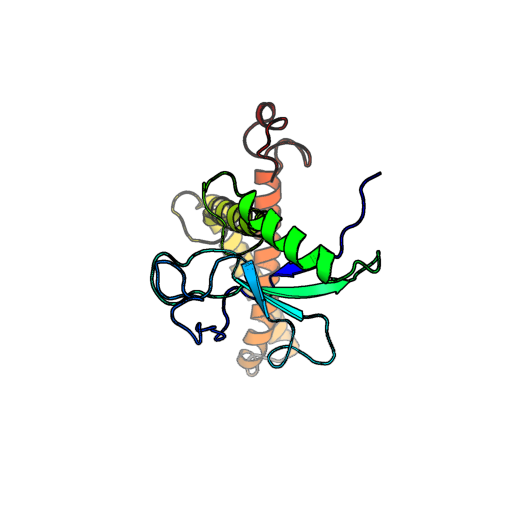8 ASP A O 1
ATOM 1406 N N . ALA A 1 169 ? -16.832 -11.789 21.753 1.00 81.44 169 ALA A N 1
ATOM 1407 C CA . ALA A 1 169 ? -15.613 -10.995 21.620 1.00 81.44 169 ALA A CA 1
ATOM 1408 C C . ALA A 1 169 ? -15.515 -10.270 20.267 1.00 81.44 169 ALA A C 1
ATOM 1410 O O . ALA A 1 169 ? -15.067 -9.124 20.224 1.00 81.44 169 ALA A O 1
ATOM 1411 N N . ARG A 1 170 ? -15.969 -10.897 19.170 1.00 82.00 170 ARG A N 1
ATOM 1412 C CA . ARG A 1 170 ? -16.012 -10.257 17.842 1.00 82.00 170 ARG A CA 1
ATOM 1413 C C . ARG A 1 170 ? -17.014 -9.103 17.813 1.00 82.00 170 ARG A C 1
ATOM 1415 O O . ARG A 1 170 ? -16.677 -8.019 17.343 1.00 82.00 170 ARG A O 1
ATOM 1422 N N . ARG A 1 171 ? -18.213 -9.315 18.368 1.00 81.69 171 ARG A N 1
ATOM 1423 C CA . ARG A 1 171 ? -19.260 -8.285 18.465 1.00 81.69 171 ARG A CA 1
ATOM 1424 C C . ARG A 1 171 ? -18.809 -7.105 19.323 1.00 81.69 171 ARG A C 1
ATOM 1426 O O . ARG A 1 171 ? -18.964 -5.969 18.892 1.00 81.69 171 ARG A O 1
ATOM 1433 N N . LYS A 1 172 ? -18.186 -7.375 20.476 1.00 84.38 172 LYS A N 1
ATOM 1434 C CA . LYS A 1 172 ? -17.603 -6.347 21.352 1.00 84.38 172 LYS A CA 1
ATOM 1435 C C . LYS A 1 172 ? -16.550 -5.525 20.611 1.00 84.38 172 LYS A C 1
ATOM 1437 O O . LYS A 1 172 ? -16.630 -4.306 20.600 1.00 84.38 172 LYS A O 1
ATOM 1442 N N . ARG A 1 173 ? -15.598 -6.184 19.934 1.00 84.50 173 ARG A N 1
ATOM 1443 C CA . ARG A 1 173 ? -14.573 -5.493 19.129 1.00 84.50 173 ARG A CA 1
ATOM 1444 C C . ARG A 1 173 ? -15.191 -4.599 18.058 1.00 84.50 173 ARG A C 1
ATOM 1446 O O . ARG A 1 173 ? -14.723 -3.482 17.884 1.00 84.50 173 ARG A O 1
ATOM 1453 N N . ARG A 1 174 ? -16.236 -5.073 17.373 1.00 86.19 174 ARG A N 1
ATOM 1454 C CA . ARG A 1 174 ? -16.958 -4.285 16.369 1.00 86.19 174 ARG A CA 1
ATOM 1455 C C . ARG A 1 174 ? -17.629 -3.059 16.990 1.00 86.19 174 ARG A C 1
ATOM 1457 O O . ARG A 1 174 ? -17.384 -1.966 16.514 1.00 86.19 174 ARG A O 1
ATOM 1464 N N . GLN A 1 175 ? -18.368 -3.220 18.088 1.00 86.12 175 GLN A N 1
ATOM 1465 C CA . GLN A 1 175 ? -19.018 -2.098 18.779 1.00 86.12 175 GLN A CA 1
ATOM 1466 C C . GLN A 1 175 ? -18.020 -1.052 19.282 1.00 86.12 175 GLN A C 1
ATOM 1468 O O . GLN A 1 175 ? -18.231 0.136 19.065 1.00 86.12 175 GLN A O 1
ATOM 1473 N N . CYS A 1 176 ? -16.915 -1.482 19.898 1.00 86.06 176 CYS A N 1
ATOM 1474 C CA . CYS A 1 176 ? -15.864 -0.559 20.320 1.00 86.06 176 CYS A CA 1
ATOM 1475 C C . CYS A 1 176 ? -15.254 0.168 19.119 1.00 86.06 176 CYS A C 1
ATOM 1477 O O . CYS A 1 176 ? -15.107 1.379 19.164 1.00 86.06 176 CYS A O 1
ATOM 1479 N N . LYS A 1 177 ? -14.955 -0.552 18.028 1.00 85.94 177 LYS A N 1
ATOM 1480 C CA . LYS A 1 177 ? -14.424 0.048 16.798 1.00 85.94 177 LYS A CA 1
ATOM 1481 C C . LYS A 1 177 ? -15.396 1.068 16.202 1.00 85.94 177 LYS A C 1
ATOM 1483 O O . LYS A 1 177 ? -14.965 2.148 15.821 1.00 85.94 177 LYS A O 1
ATOM 1488 N N . ASP A 1 178 ? -16.681 0.738 16.130 1.00 87.62 178 ASP A N 1
ATOM 1489 C CA . ASP A 1 178 ? -17.709 1.620 15.577 1.00 87.62 178 ASP A CA 1
ATOM 1490 C C . ASP A 1 178 ? -17.842 2.900 16.414 1.00 87.62 178 ASP A C 1
ATOM 1492 O O . ASP A 1 178 ? -17.947 3.987 15.849 1.00 87.62 178 ASP A O 1
ATOM 1496 N N . TRP A 1 179 ? -17.774 2.792 17.744 1.00 86.19 179 TRP A N 1
ATOM 1497 C CA . TRP A 1 179 ? -17.760 3.952 18.637 1.00 86.19 179 TRP A CA 1
ATOM 1498 C C . TRP A 1 179 ? -16.494 4.800 18.452 1.00 86.19 179 TRP A C 1
ATOM 1500 O O . TRP A 1 179 ? -16.602 5.997 18.203 1.00 86.19 179 TRP A O 1
ATOM 1510 N N . THR A 1 180 ? -15.304 4.184 18.462 1.00 86.81 180 THR A N 1
ATOM 1511 C CA . THR A 1 180 ? -14.028 4.902 18.282 1.00 86.81 180 THR A CA 1
ATOM 1512 C C . THR A 1 180 ? -13.996 5.647 16.953 1.00 86.81 180 THR A C 1
ATOM 1514 O O . THR A 1 180 ? -13.591 6.802 16.898 1.00 86.81 180 THR A O 1
ATOM 1517 N N . MET A 1 181 ? -14.471 5.015 15.876 1.00 86.00 181 MET A N 1
ATOM 1518 C CA . MET A 1 181 ? -14.530 5.652 14.560 1.00 86.00 181 MET A CA 1
ATOM 1519 C C . MET A 1 181 ? -15.564 6.778 14.496 1.00 86.00 181 MET A C 1
ATOM 1521 O O . MET A 1 181 ? -15.365 7.721 13.735 1.00 86.00 181 MET A O 1
ATOM 1525 N N . ARG A 1 182 ? -16.666 6.701 15.253 1.00 86.62 182 ARG A N 1
ATOM 1526 C CA . ARG A 1 182 ? -17.637 7.803 15.352 1.00 86.62 182 ARG A CA 1
ATOM 1527 C C . ARG A 1 182 ? -17.028 9.011 16.053 1.00 86.62 182 ARG A C 1
ATOM 1529 O O . ARG A 1 182 ? -17.128 10.101 15.506 1.00 86.62 182 ARG A O 1
ATOM 1536 N N . TYR A 1 183 ? -16.360 8.794 17.184 1.00 84.62 183 TYR A N 1
ATOM 1537 C CA . TYR A 1 183 ? -15.670 9.853 17.919 1.00 84.62 183 TYR A CA 1
ATOM 1538 C C . TYR A 1 183 ? -14.549 10.483 17.081 1.00 84.62 183 TYR A C 1
ATOM 1540 O O . TYR A 1 183 ? -14.477 11.697 16.929 1.00 84.62 183 TYR A O 1
ATOM 1548 N N . ALA A 1 184 ? -13.713 9.658 16.443 1.00 84.06 184 ALA A N 1
ATOM 1549 C CA . ALA A 1 184 ? -12.681 10.169 15.549 1.00 84.06 184 ALA A CA 1
ATOM 1550 C C . ALA A 1 184 ? -13.311 11.021 14.435 1.00 84.06 184 ALA A C 1
ATOM 1552 O O . ALA A 1 184 ? -12.872 12.133 14.187 1.00 84.06 184 ALA A O 1
ATOM 1553 N N . LYS A 1 185 ? -14.396 10.566 13.798 1.00 82.62 185 LYS A N 1
ATOM 1554 C CA . LYS A 1 185 ? -15.067 11.359 12.757 1.00 82.62 185 LYS A CA 1
ATOM 1555 C C . LYS A 1 185 ? -15.573 12.716 13.250 1.00 82.62 185 LYS A C 1
ATOM 1557 O O . LYS A 1 185 ? -15.477 13.666 12.480 1.00 82.62 185 LYS A O 1
ATOM 1562 N N . SER A 1 186 ? -16.108 12.823 14.467 1.00 83.06 186 SER A N 1
ATOM 1563 C CA . SER A 1 186 ? -16.541 14.128 14.986 1.00 83.06 186 SER A CA 1
ATOM 1564 C C . SER A 1 186 ? -15.371 15.091 15.174 1.00 83.06 186 SER A C 1
ATOM 1566 O O . SER A 1 186 ? -15.521 16.262 14.859 1.00 83.06 186 SER A O 1
ATOM 1568 N N . GLU A 1 187 ? -14.208 14.590 15.593 1.00 80.75 187 GLU A N 1
ATOM 1569 C CA . GLU A 1 187 ? -12.974 15.377 15.751 1.00 80.75 187 GLU A CA 1
ATOM 1570 C C . GLU A 1 187 ? -12.308 15.723 14.408 1.00 80.75 187 GLU A C 1
ATOM 1572 O O . GLU A 1 187 ? -11.835 16.834 14.200 1.00 80.75 187 GLU A O 1
ATOM 1577 N N . PHE A 1 188 ? -12.285 14.791 13.452 1.00 78.75 188 PHE A N 1
ATOM 1578 C CA . PHE A 1 188 ? -11.663 15.030 12.145 1.00 78.75 188 PHE A CA 1
ATOM 1579 C C . PHE A 1 188 ? -12.496 15.946 11.244 1.00 78.75 188 PHE A C 1
ATOM 1581 O O . PHE A 1 188 ? -11.934 16.654 10.420 1.00 78.75 188 PHE A O 1
ATOM 1588 N N . TYR A 1 189 ? -13.825 15.943 11.359 1.00 79.50 189 TYR A N 1
ATOM 1589 C CA . TYR A 1 189 ? -14.701 16.728 10.481 1.00 79.50 189 TYR A CA 1
ATOM 1590 C C . TYR A 1 189 ? -15.356 17.919 11.196 1.00 79.50 189 TYR A C 1
ATOM 1592 O O . TYR A 1 189 ? -16.463 18.317 10.830 1.00 79.50 189 TYR A O 1
ATOM 1600 N N . VAL A 1 190 ? -14.674 18.522 12.180 1.00 80.12 190 VAL A N 1
ATOM 1601 C CA . VAL A 1 190 ? -15.166 19.696 12.938 1.00 80.12 190 VAL A CA 1
ATOM 1602 C C . VAL A 1 190 ? -15.544 20.859 12.014 1.00 80.12 190 VAL A C 1
ATOM 1604 O O . VAL A 1 190 ? -16.518 21.567 12.255 1.00 80.12 190 VAL A O 1
ATOM 1607 N N . HIS A 1 191 ? -14.816 21.041 10.911 1.00 79.44 191 HIS A N 1
ATOM 1608 C CA . HIS A 1 191 ? -15.045 22.133 9.963 1.00 79.44 191 HIS A CA 1
ATOM 1609 C C . HIS A 1 191 ? -16.045 21.799 8.835 1.00 79.44 191 HIS A C 1
ATOM 1611 O O . HIS A 1 191 ? -16.317 22.654 7.986 1.00 79.44 191 HIS A O 1
ATOM 1617 N N . GLY A 1 192 ? -16.619 20.592 8.829 1.00 77.31 192 GLY A N 1
ATOM 1618 C CA . GLY A 1 192 ? -17.486 20.072 7.768 1.00 77.31 192 GLY A CA 1
ATOM 1619 C C . GLY A 1 192 ? -16.791 19.022 6.894 1.00 77.31 192 GLY A C 1
ATOM 1620 O O . GLY A 1 192 ? -15.567 18.934 6.865 1.00 77.31 192 GLY A O 1
ATOM 1621 N N . LYS A 1 193 ? -17.581 18.209 6.178 1.00 71.62 193 LYS A N 1
ATOM 1622 C CA . LYS A 1 193 ? -17.076 17.060 5.396 1.00 71.62 193 LYS A CA 1
ATOM 1623 C C . LYS A 1 193 ? -16.141 17.450 4.246 1.00 71.62 193 LYS A C 1
ATOM 1625 O O . LYS A 1 193 ? -15.246 16.677 3.933 1.00 71.62 193 LYS A O 1
ATOM 1630 N N . ASP A 1 194 ? -16.323 18.642 3.682 1.00 70.62 194 ASP A N 1
ATOM 1631 C CA . ASP A 1 194 ? -15.558 19.132 2.526 1.00 70.62 194 ASP A CA 1
ATOM 1632 C C . ASP A 1 194 ? -14.403 20.068 2.925 1.00 70.62 194 ASP A C 1
ATOM 1634 O O . ASP A 1 194 ? -13.778 20.702 2.073 1.00 70.62 194 ASP A O 1
ATOM 1638 N N . LYS A 1 195 ? -14.129 20.213 4.230 1.00 73.00 195 LYS A N 1
ATOM 1639 C CA . LYS A 1 195 ? -13.071 21.091 4.745 1.00 73.00 195 LYS A CA 1
ATOM 1640 C C . LYS A 1 195 ? -11.972 20.277 5.412 1.00 73.00 195 LYS A C 1
ATOM 1642 O O . LYS A 1 195 ? -12.199 19.195 5.940 1.00 73.00 195 LYS A O 1
ATOM 1647 N N . ASN A 1 196 ? -10.761 20.826 5.387 1.00 71.25 196 ASN A N 1
ATOM 1648 C CA . ASN A 1 196 ? -9.609 20.184 6.001 1.00 71.25 196 ASN A CA 1
ATOM 1649 C C . ASN A 1 196 ? -9.815 20.059 7.530 1.00 71.25 196 ASN A C 1
ATOM 1651 O O . ASN A 1 196 ? -10.230 21.046 8.145 1.00 71.25 196 ASN A O 1
ATOM 1655 N N . PRO A 1 197 ? -9.486 18.902 8.137 1.00 70.62 197 PRO A N 1
ATOM 1656 C CA . PRO A 1 197 ? -9.600 18.659 9.577 1.00 70.62 197 PRO A CA 1
ATOM 1657 C C . PRO A 1 197 ? -8.863 19.649 10.481 1.00 70.62 197 PRO A C 1
ATOM 1659 O O . PRO A 1 197 ? -9.270 19.857 11.616 1.00 70.62 197 PRO A O 1
ATOM 1662 N N . TRP A 1 198 ? -7.761 20.232 10.003 1.00 72.50 198 TRP A N 1
ATOM 1663 C CA . TRP A 1 198 ? -6.834 20.987 10.849 1.00 72.50 198 TRP A CA 1
ATOM 1664 C C . TRP A 1 198 ? -7.102 22.487 10.855 1.00 72.50 198 TRP A C 1
ATOM 1666 O O . TRP A 1 198 ? -6.891 23.140 11.872 1.00 72.50 198 TRP A O 1
ATOM 1676 N N . HIS A 1 199 ? -7.521 23.048 9.717 1.00 74.62 199 HIS A N 1
ATOM 1677 C CA . HIS A 1 199 ? -7.903 24.454 9.633 1.00 74.62 199 HIS A CA 1
ATOM 1678 C C . HIS A 1 199 ? -8.723 24.733 8.359 1.00 74.62 199 HIS A C 1
ATOM 1680 O O . HIS A 1 199 ? -8.354 24.277 7.271 1.00 74.62 199 HIS A O 1
ATOM 1686 N N . PRO A 1 200 ? -9.790 25.551 8.419 1.00 78.88 200 PRO A N 1
ATOM 1687 C CA . PRO A 1 200 ? -10.606 25.865 7.248 1.00 78.88 200 PRO A CA 1
ATOM 1688 C C . PRO A 1 200 ? -9.815 26.560 6.130 1.00 78.88 200 PRO A C 1
ATOM 1690 O O . PRO A 1 200 ? -10.084 26.310 4.959 1.00 78.88 200 PRO A O 1
ATOM 1693 N N . ASN A 1 201 ? -8.796 27.367 6.446 1.00 80.44 201 ASN A N 1
ATOM 1694 C CA . ASN A 1 201 ? -8.010 28.078 5.421 1.00 80.44 201 ASN A CA 1
ATOM 1695 C C . ASN A 1 201 ? -7.098 27.166 4.586 1.00 80.44 201 ASN A C 1
ATOM 1697 O O . ASN A 1 201 ? -6.750 27.531 3.467 1.00 80.44 201 ASN A O 1
ATOM 1701 N N . VAL A 1 202 ? -6.745 25.973 5.078 1.00 74.25 202 VAL A N 1
ATOM 1702 C CA . VAL A 1 202 ? -5.951 25.006 4.295 1.00 74.25 202 VAL A CA 1
ATOM 1703 C C . VAL A 1 202 ? -6.826 24.059 3.469 1.00 74.25 202 VAL A C 1
ATOM 1705 O O . VAL A 1 202 ? -6.298 23.242 2.719 1.00 74.25 202 VAL A O 1
ATOM 1708 N N . SER A 1 203 ? -8.157 24.205 3.526 1.00 68.19 203 SER A N 1
ATOM 1709 C CA . SER A 1 203 ? -9.110 23.410 2.728 1.00 68.19 203 SER A CA 1
ATOM 1710 C C . SER A 1 203 ? -8.909 23.515 1.212 1.00 68.19 203 SER A C 1
ATOM 1712 O O . SER A 1 203 ? -9.233 22.572 0.494 1.00 68.19 203 SER A O 1
ATOM 1714 N N . LYS A 1 204 ? -8.343 24.633 0.735 1.00 68.19 204 LYS A N 1
ATOM 1715 C CA . LYS A 1 204 ? -8.034 24.890 -0.682 1.00 68.19 204 LYS A CA 1
ATOM 1716 C C . LYS A 1 204 ? -6.649 24.396 -1.117 1.00 68.19 204 LYS A C 1
ATOM 1718 O O . LYS A 1 204 ? -6.297 24.528 -2.283 1.00 68.19 204 LYS A O 1
ATOM 1723 N N . THR A 1 205 ? -5.839 23.881 -0.192 1.00 63.16 205 THR A N 1
ATOM 1724 C CA . THR A 1 205 ? -4.499 23.363 -0.507 1.00 63.16 205 THR A CA 1
ATOM 1725 C 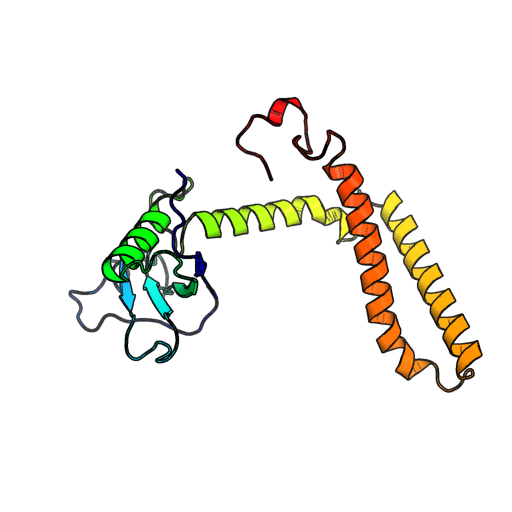C . THR A 1 205 ? -4.562 21.875 -0.854 1.00 63.16 205 THR A C 1
ATOM 1727 O O . THR A 1 205 ? -5.486 21.179 -0.443 1.00 63.16 205 THR A O 1
ATOM 1730 N N . MET A 1 206 ? -3.556 21.371 -1.578 1.00 48.44 206 MET A N 1
ATOM 1731 C CA . MET A 1 206 ? -3.471 19.981 -2.071 1.00 48.44 206 MET A CA 1
ATOM 1732 C C . MET A 1 206 ? -3.464 18.907 -0.956 1.00 48.44 206 MET A C 1
ATOM 1734 O O . MET A 1 206 ? -3.472 17.714 -1.237 1.00 48.44 206 MET A O 1
ATOM 1738 N N . PHE A 1 207 ? -3.479 19.305 0.318 1.00 50.19 207 PHE A N 1
ATOM 1739 C CA . PHE A 1 207 ? -3.641 18.424 1.474 1.00 50.19 207 PHE A CA 1
ATOM 1740 C C . PHE A 1 207 ? -5.119 18.127 1.765 1.00 50.19 207 PHE A C 1
ATOM 1742 O O . PHE A 1 207 ? -5.573 18.257 2.904 1.00 50.19 207 PHE A O 1
ATOM 1749 N N . GLN A 1 208 ? -5.879 17.745 0.741 1.00 50.06 208 GLN A N 1
ATOM 1750 C CA . GLN A 1 208 ? -7.136 17.042 0.969 1.00 50.06 208 GLN A CA 1
ATOM 1751 C C . GLN A 1 208 ? -6.811 15.564 1.209 1.00 50.06 208 GLN A C 1
ATOM 1753 O O . GLN A 1 208 ? -6.022 14.961 0.480 1.00 50.06 208 GLN A O 1
ATOM 1758 N N . MET A 1 209 ? -7.360 15.028 2.298 1.00 47.28 209 MET A N 1
ATOM 1759 C CA . MET A 1 209 ? -7.316 13.615 2.666 1.00 47.28 209 MET A CA 1
ATOM 1760 C C . MET A 1 209 ? -8.703 13.024 2.483 1.00 47.28 209 MET A C 1
ATOM 1762 O O . MET A 1 209 ? -9.664 13.724 2.875 1.00 47.28 209 MET A O 1
#

InterPro domains:
  IPR003165 Piwi domain [PF02171] (13-119)
  IPR003165 Piwi domain [PS50822] (13-121)
  IPR012337 Ribonuclease H-like superfamily [SSF53098] (12-122)
  IPR036397 Ribonuclease H superfamily [G3DSA:3.30.420.10] (10-207)

Secondary structure (DSSP, 8-state):
------EEEE--S--------SSGGG--TTSSPPTTEEE-SSSS-SSS-EEEEE-S--SSSS--PEEEEEEE-TT---HHHHHHHHHHTTT--TT-SS--SS-HHHHHHHHHHHHHHHHTHHHHS--GGGHHHHHHHHHHHHHHHHHHHHHHHHHH-GGGHHHHHHHHHHHHHHHHHHHHHHHHHHHHTTT-TTS-SS-GGGGGSS---

Radius of gyration: 24.85 Å; chains: 1; bounding box: 56×52×60 Å

pLDDT: mean 81.61, std 11.94, range [31.86, 94.38]